Protein AF-A0A7S1VNZ9-F1 (afdb_monomer)

Secondary structure (DSSP, 8-state):
------B----S-----SSSSTT-------HHHHHHHHHHHHHHHHTTPPPEEEEEEE----S-TTSTT------TTHHHHHHTT--HHHHTT-EEEEBSSPPPTTT--EEEEEE-----SSSPPP---TTT---TTTTSSTTS-S-EEEEE-TTSHHHHHHHS-BTTB-GGGEEEEEEEE----TTS-HHHHHHHHHHHHHHHHTT--GGG--EEEEEEETHHHHHHHHHHHHHHHHTS-TT-EEEEEEES----GGGTTTTT--S----S--

Nearest PDB structures (foldseek):
  3wrx-assembly1_A  TM=4.830E-01  e=2.736E+00  Solanum lycopersicum

pLDDT: mean 73.46, std 22.49, range [25.52, 97.62]

Structure (mmCIF, N/CA/C/O backbone):
data_AF-A0A7S1VNZ9-F1
#
_entry.id   AF-A0A7S1VNZ9-F1
#
loop_
_atom_site.group_PDB
_atom_site.id
_atom_site.type_symbol
_atom_site.label_atom_id
_atom_site.label_alt_id
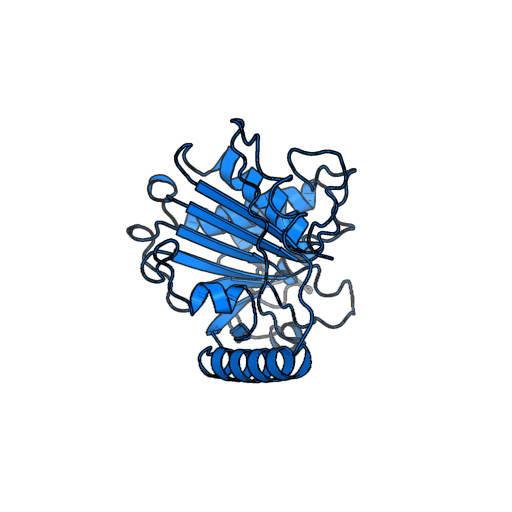_atom_site.label_comp_id
_atom_site.label_asym_id
_atom_site.label_entity_id
_atom_site.label_seq_id
_atom_site.pdbx_PDB_ins_code
_atom_site.Cartn_x
_atom_site.Cartn_y
_atom_site.Cartn_z
_atom_site.occupancy
_atom_site.B_iso_or_equiv
_atom_site.auth_seq_id
_atom_site.auth_comp_id
_atom_site.auth_asym_id
_atom_site.auth_atom_id
_atom_site.pdbx_PDB_model_num
ATOM 1 N N . PHE A 1 1 ? 2.137 -23.706 3.952 1.00 25.67 1 PHE A N 1
ATOM 2 C CA . PHE A 1 1 ? 2.825 -23.070 5.079 1.00 25.67 1 PHE A CA 1
ATOM 3 C C . PHE A 1 1 ? 3.680 -21.973 4.495 1.00 25.67 1 PHE A C 1
ATOM 5 O O . PHE A 1 1 ? 4.653 -22.282 3.826 1.00 25.67 1 PHE A O 1
ATOM 12 N N . LEU A 1 2 ? 3.219 -20.730 4.614 1.00 26.42 2 LEU A N 1
ATOM 13 C CA . LEU A 1 2 ? 4.016 -19.552 4.306 1.00 26.42 2 LEU A CA 1
ATOM 14 C C . LEU A 1 2 ? 4.544 -19.086 5.665 1.00 26.42 2 LEU A C 1
ATOM 16 O O . LEU A 1 2 ? 3.744 -18.714 6.522 1.00 26.42 2 LEU A O 1
ATOM 20 N N . LEU A 1 3 ? 5.844 -19.235 5.910 1.00 25.52 3 LEU A N 1
ATOM 21 C CA . LEU A 1 3 ? 6.464 -18.675 7.104 1.00 25.52 3 LEU A CA 1
ATOM 22 C C . LEU A 1 3 ? 6.644 -17.181 6.808 1.00 25.52 3 LEU A C 1
ATOM 24 O O . LEU A 1 3 ? 7.485 -16.798 6.003 1.00 25.52 3 LEU A O 1
ATOM 28 N N . LEU A 1 4 ? 5.765 -16.343 7.349 1.00 32.69 4 LEU A N 1
ATOM 29 C CA . LEU A 1 4 ? 5.878 -14.897 7.203 1.00 32.69 4 LEU A CA 1
ATOM 30 C C . LEU A 1 4 ? 7.028 -14.441 8.111 1.00 32.69 4 LEU A C 1
ATOM 32 O O . LEU A 1 4 ? 6.904 -14.525 9.332 1.00 32.69 4 LEU A O 1
ATOM 36 N N . LEU A 1 5 ? 8.146 -13.987 7.539 1.00 34.53 5 LEU A N 1
ATOM 37 C CA . LEU A 1 5 ? 9.137 -13.257 8.323 1.00 34.53 5 LEU A CA 1
ATOM 38 C C . LEU A 1 5 ? 8.546 -11.877 8.624 1.00 34.53 5 LEU A C 1
ATOM 40 O O . LEU A 1 5 ? 8.435 -11.034 7.735 1.00 34.53 5 LEU A O 1
ATOM 44 N N . VAL A 1 6 ? 8.131 -11.671 9.869 1.00 37.91 6 VAL A N 1
ATOM 45 C CA . VAL A 1 6 ? 7.811 -10.345 10.393 1.00 37.91 6 VAL A CA 1
ATOM 46 C C . VAL A 1 6 ? 9.128 -9.739 10.853 1.00 37.91 6 VAL A C 1
ATOM 48 O O . VAL A 1 6 ? 9.709 -10.197 11.836 1.00 37.91 6 VAL A O 1
ATOM 51 N N . VAL A 1 7 ? 9.626 -8.729 10.142 1.00 37.00 7 VAL A N 1
ATOM 52 C CA . VAL A 1 7 ? 10.706 -7.899 10.684 1.00 37.00 7 VAL A CA 1
ATOM 53 C C . VAL A 1 7 ? 10.073 -6.971 11.718 1.00 37.00 7 VAL A C 1
ATOM 55 O O . VAL A 1 7 ? 9.481 -5.954 11.361 1.00 37.00 7 VAL A O 1
ATOM 58 N N . CYS A 1 8 ? 10.157 -7.339 12.998 1.00 32.50 8 CYS A N 1
ATOM 59 C CA . CYS A 1 8 ? 9.859 -6.417 14.091 1.00 32.50 8 CYS A CA 1
ATOM 60 C C . CYS A 1 8 ? 10.997 -5.397 14.168 1.00 32.50 8 CYS A C 1
ATOM 62 O O . CYS A 1 8 ? 12.114 -5.729 14.563 1.00 32.50 8 CYS A O 1
ATOM 64 N N . LEU A 1 9 ? 10.723 -4.156 13.773 1.00 36.66 9 LEU A N 1
ATOM 65 C CA . LEU A 1 9 ? 11.640 -3.032 13.946 1.00 36.66 9 LEU A CA 1
ATOM 66 C C . LEU A 1 9 ? 11.544 -2.512 15.387 1.00 36.66 9 LEU A C 1
ATOM 68 O O . LEU A 1 9 ? 11.129 -1.379 15.606 1.00 36.66 9 LEU A O 1
ATOM 72 N N . ASP A 1 10 ? 11.906 -3.344 16.364 1.00 32.38 10 ASP A N 1
ATOM 73 C CA . ASP A 1 10 ? 12.074 -2.903 17.748 1.00 32.38 10 ASP A CA 1
ATOM 74 C C . ASP A 1 10 ? 13.455 -3.316 18.274 1.00 32.38 10 ASP A C 1
ATOM 76 O O . ASP A 1 10 ? 13.872 -4.473 18.198 1.00 32.38 10 ASP A O 1
ATOM 80 N N . GLY A 1 11 ? 14.211 -2.327 18.750 1.00 35.41 11 GLY A N 1
ATOM 81 C CA . GLY A 1 11 ? 15.642 -2.399 19.055 1.00 35.41 11 GLY A CA 1
ATOM 82 C C . GLY A 1 11 ? 15.980 -3.087 20.378 1.00 35.41 11 GLY A C 1
ATOM 83 O O . GLY A 1 11 ? 16.922 -2.669 21.048 1.00 35.41 11 GLY A O 1
ATOM 84 N N . SER A 1 12 ? 15.239 -4.124 20.775 1.00 33.56 12 SER A N 1
ATOM 85 C CA . SER A 1 12 ? 15.391 -4.752 22.092 1.00 33.56 12 SER A CA 1
ATOM 86 C C . SER A 1 12 ? 15.261 -6.279 22.049 1.00 33.56 12 SER A C 1
ATOM 88 O O . SER A 1 12 ? 14.167 -6.819 22.120 1.00 33.56 12 SER A O 1
ATOM 90 N N . ARG A 1 13 ? 16.421 -6.955 22.038 1.00 36.81 13 ARG A N 1
ATOM 91 C CA . ARG A 1 13 ? 16.684 -8.341 22.494 1.00 36.81 13 ARG A CA 1
ATOM 92 C C . ARG A 1 13 ? 15.791 -9.470 21.947 1.00 36.81 13 ARG A C 1
ATOM 94 O O . ARG A 1 13 ? 14.736 -9.758 22.498 1.00 36.81 13 ARG A O 1
ATOM 101 N N . VAL A 1 14 ? 16.369 -10.289 21.064 1.00 31.27 14 VAL A N 1
ATOM 102 C CA . VAL A 1 14 ? 16.084 -11.735 21.024 1.00 31.27 14 VAL A CA 1
ATOM 103 C C . VAL A 1 14 ? 17.416 -12.488 21.003 1.00 31.27 14 VAL A C 1
ATOM 105 O O . VAL A 1 14 ? 18.108 -12.542 19.991 1.00 31.27 14 VAL A O 1
ATOM 108 N N . HIS A 1 15 ? 17.798 -13.021 22.162 1.00 33.91 15 HIS A N 1
ATOM 109 C CA . HIS A 1 15 ? 18.795 -14.078 22.298 1.00 33.91 15 HIS A CA 1
ATOM 110 C C . HIS A 1 15 ? 18.052 -15.341 22.741 1.00 33.91 15 HIS A C 1
ATOM 112 O O . HIS A 1 15 ? 17.182 -15.243 23.603 1.00 33.91 15 HIS A O 1
ATOM 118 N N . ALA A 1 16 ? 18.499 -16.477 22.201 1.00 32.28 16 ALA A N 1
ATOM 119 C CA . ALA A 1 16 ? 18.103 -17.860 22.483 1.00 32.28 16 ALA A CA 1
ATOM 120 C C . ALA A 1 16 ? 16.855 -18.373 21.739 1.00 32.28 16 ALA A C 1
ATOM 122 O O . ALA A 1 16 ? 15.738 -17.978 22.043 1.00 32.28 16 ALA A O 1
ATOM 123 N N . ASP A 1 17 ? 17.098 -19.213 20.720 1.00 36.44 17 ASP A N 1
ATOM 124 C CA . ASP A 1 17 ? 16.474 -20.548 20.541 1.00 36.44 17 ASP A CA 1
ATOM 125 C C . ASP A 1 17 ? 16.836 -21.177 19.177 1.00 36.44 17 ASP A C 1
ATOM 127 O O . ASP A 1 17 ? 15.997 -21.699 18.447 1.00 36.44 17 ASP A O 1
ATOM 131 N N . HIS A 1 18 ? 18.120 -21.136 18.796 1.00 35.94 18 HIS A N 1
ATOM 132 C CA . HIS A 1 18 ? 18.594 -21.794 17.569 1.00 35.94 18 HIS A CA 1
ATOM 133 C C . HIS A 1 18 ? 19.039 -23.254 17.807 1.00 35.94 18 HIS A C 1
ATOM 135 O O . HIS A 1 18 ? 19.036 -24.063 16.880 1.00 35.94 18 HIS A O 1
ATOM 141 N N . ASP A 1 19 ? 19.361 -23.628 19.050 1.00 34.62 19 ASP A N 1
ATOM 142 C CA . ASP A 1 19 ? 20.031 -24.906 19.334 1.00 34.62 19 ASP A CA 1
ATOM 143 C C . ASP A 1 19 ? 19.078 -26.055 19.713 1.00 34.62 19 ASP A C 1
ATOM 145 O O . ASP A 1 19 ? 19.459 -27.222 19.624 1.00 34.62 19 ASP A O 1
ATOM 149 N N . GLU A 1 20 ? 17.815 -25.779 20.059 1.00 34.62 20 GLU A N 1
ATOM 150 C CA . GLU A 1 20 ? 16.863 -26.836 20.450 1.00 34.62 20 GLU A CA 1
ATOM 151 C C . GLU A 1 20 ? 16.201 -27.537 19.243 1.00 34.62 20 GLU A C 1
ATOM 153 O O . GLU A 1 20 ? 15.676 -28.647 19.360 1.00 34.62 20 GLU A O 1
ATOM 158 N N . TRP A 1 21 ? 16.270 -26.946 18.043 1.00 31.83 21 TRP A N 1
ATOM 159 C CA . TRP A 1 21 ? 15.604 -27.491 16.851 1.00 31.83 21 TRP A CA 1
ATOM 160 C C . TRP A 1 21 ? 16.413 -28.581 16.126 1.00 31.83 21 TRP A C 1
ATOM 162 O O . TRP A 1 21 ? 15.838 -29.448 15.466 1.00 31.83 21 TRP A O 1
ATOM 172 N N . LEU A 1 22 ? 17.743 -28.592 16.273 1.00 34.75 22 LEU A N 1
ATOM 173 C CA . LEU A 1 22 ? 18.618 -29.510 15.532 1.00 34.75 22 LEU A CA 1
ATOM 174 C C . LEU A 1 22 ? 18.619 -30.955 16.064 1.00 34.75 22 LEU A C 1
ATOM 176 O O . LEU A 1 22 ? 19.061 -31.852 15.351 1.00 34.75 22 LEU A O 1
ATOM 180 N N . ASN A 1 23 ? 18.060 -31.216 17.251 1.00 34.81 23 ASN A N 1
ATOM 181 C CA . ASN A 1 23 ? 18.134 -32.533 17.902 1.00 34.81 23 ASN A CA 1
ATOM 182 C C . ASN A 1 23 ? 16.878 -33.418 17.773 1.00 34.81 23 ASN A C 1
ATOM 184 O O . ASN A 1 23 ? 16.809 -34.467 18.408 1.00 34.81 23 ASN A O 1
ATOM 188 N N . LYS A 1 24 ? 15.883 -33.053 16.952 1.00 34.28 24 LYS A N 1
ATOM 189 C CA . LYS A 1 24 ? 14.660 -33.868 16.747 1.00 34.28 24 LYS A CA 1
ATOM 190 C C . LYS A 1 24 ? 14.488 -34.386 15.321 1.00 34.28 24 LYS A C 1
ATOM 192 O O . LYS A 1 24 ? 13.392 -34.349 14.764 1.00 34.28 24 LYS A O 1
ATOM 197 N N . LYS A 1 25 ? 15.564 -34.887 14.716 1.00 39.72 25 LYS A N 1
ATOM 198 C CA . LYS A 1 25 ? 15.502 -35.473 13.375 1.00 39.72 25 LYS A CA 1
ATOM 199 C C . LYS A 1 25 ? 16.074 -36.884 13.337 1.00 39.72 25 LYS A C 1
ATOM 201 O O . LYS A 1 25 ? 17.116 -37.102 12.746 1.00 39.72 25 LYS A O 1
ATOM 206 N N . GLU A 1 26 ? 15.341 -37.826 13.916 1.00 45.03 26 GLU A N 1
ATOM 207 C CA . GLU A 1 26 ? 15.454 -39.250 13.589 1.00 45.03 26 GLU A CA 1
ATOM 208 C C . GLU A 1 26 ? 14.150 -39.956 13.978 1.00 45.03 26 GLU A C 1
ATOM 210 O O . GLU A 1 26 ? 13.947 -40.333 15.121 1.00 45.03 26 GLU A O 1
ATOM 215 N N . GLU A 1 27 ? 13.223 -40.030 13.022 1.00 37.75 27 GLU A N 1
ATOM 216 C CA . GLU A 1 27 ? 12.373 -41.203 12.782 1.00 37.75 27 GLU A CA 1
ATOM 217 C C . GLU A 1 27 ? 11.632 -40.972 11.460 1.00 37.75 27 GLU A C 1
ATOM 219 O O . GLU A 1 27 ? 10.656 -40.224 11.351 1.00 37.75 27 GLU A O 1
ATOM 224 N N . SER A 1 28 ? 12.205 -41.549 10.405 1.00 47.81 28 SER A N 1
ATOM 225 C CA . SER A 1 28 ? 11.559 -41.718 9.118 1.00 47.81 28 SER A CA 1
ATOM 226 C C . SER A 1 28 ? 10.668 -42.945 9.198 1.00 47.81 28 SER A C 1
ATOM 228 O O . SER A 1 28 ? 11.188 -44.041 9.351 1.00 47.81 28 SER A O 1
ATOM 230 N N . ASP A 1 29 ? 9.366 -42.754 9.049 1.00 38.12 29 ASP A N 1
ATOM 231 C CA . ASP A 1 29 ? 8.519 -43.612 8.232 1.00 38.12 29 ASP A CA 1
ATOM 232 C C . ASP A 1 29 ? 7.210 -42.866 7.950 1.00 38.12 29 ASP A C 1
ATOM 234 O O . ASP A 1 29 ? 6.666 -42.165 8.798 1.00 38.12 29 ASP A O 1
ATOM 238 N N . ASP A 1 30 ? 6.736 -42.998 6.713 1.00 44.75 30 ASP A N 1
ATOM 239 C CA . ASP A 1 30 ? 5.477 -42.456 6.188 1.00 44.75 30 ASP A CA 1
ATOM 240 C C . ASP A 1 30 ? 5.484 -41.035 5.580 1.00 44.75 30 ASP A C 1
ATOM 242 O O . ASP A 1 30 ? 4.643 -40.167 5.826 1.00 44.75 30 ASP A O 1
ATOM 246 N N . VAL A 1 31 ? 6.425 -40.813 4.660 1.00 46.69 31 VAL A N 1
ATOM 247 C CA . VAL A 1 31 ? 6.432 -39.639 3.770 1.00 46.69 31 VAL A CA 1
ATOM 248 C C . VAL A 1 31 ? 5.209 -39.644 2.829 1.00 46.69 31 VAL A C 1
ATOM 250 O O . VAL A 1 31 ? 4.680 -38.588 2.488 1.00 46.69 31 VAL A O 1
ATOM 253 N N . SER A 1 32 ? 4.689 -40.813 2.443 1.00 38.69 32 SER A N 1
ATOM 254 C CA . SER A 1 32 ? 3.590 -40.938 1.472 1.00 38.69 32 SER A CA 1
ATOM 255 C C . SER A 1 32 ? 2.229 -40.513 2.041 1.00 38.69 32 SER A C 1
ATOM 257 O O . SER A 1 32 ? 1.505 -39.744 1.394 1.00 38.69 32 SER A O 1
ATOM 259 N N . SER A 1 33 ? 1.887 -40.918 3.272 1.00 40.22 33 SER A N 1
ATOM 260 C CA . SER A 1 33 ? 0.642 -40.469 3.905 1.00 40.22 33 SER A CA 1
ATOM 261 C C . SER A 1 33 ? 0.682 -38.982 4.244 1.00 40.22 33 SER A C 1
ATOM 263 O O . SER A 1 33 ? -0.324 -38.296 4.058 1.00 40.22 33 SER A O 1
ATOM 265 N N . GLN A 1 34 ? 1.846 -38.440 4.629 1.00 41.75 34 GLN A N 1
ATOM 266 C CA . GLN A 1 34 ? 2.002 -37.005 4.854 1.00 41.75 34 GLN A CA 1
ATOM 267 C C . GLN A 1 34 ? 1.779 -36.200 3.572 1.00 41.75 34 GLN A C 1
ATOM 269 O O . GLN A 1 34 ? 1.132 -35.156 3.625 1.00 41.75 34 GLN A O 1
ATOM 274 N N . PHE A 1 35 ? 2.245 -36.670 2.410 1.00 41.75 35 PHE A N 1
ATOM 275 C CA . PHE A 1 35 ? 1.973 -36.005 1.131 1.00 41.75 35 PHE A CA 1
ATOM 276 C C . PHE A 1 35 ? 0.488 -36.066 0.743 1.00 41.75 35 PHE A C 1
ATOM 278 O O . PHE A 1 35 ? -0.066 -35.055 0.303 1.00 41.75 35 PHE A O 1
ATOM 285 N N . GLN A 1 36 ? -0.190 -37.197 0.961 1.00 41.66 36 GLN A N 1
ATOM 286 C CA . GLN A 1 36 ? -1.628 -37.316 0.686 1.00 41.66 36 GLN A CA 1
ATOM 287 C C . GLN A 1 36 ? -2.493 -36.501 1.659 1.00 41.66 36 GLN A C 1
ATOM 289 O O . GLN A 1 36 ? -3.452 -35.854 1.233 1.00 41.66 36 GLN A O 1
ATOM 294 N N . LEU A 1 37 ? -2.142 -36.471 2.947 1.00 39.59 37 LEU A N 1
ATOM 295 C CA . LEU A 1 37 ? -2.787 -35.630 3.959 1.00 39.59 37 LEU A CA 1
ATOM 296 C C . LEU A 1 37 ? -2.551 -34.145 3.665 1.00 39.59 37 LEU A C 1
ATOM 298 O O . LEU A 1 37 ? -3.507 -33.374 3.651 1.00 39.59 37 LEU A O 1
ATOM 302 N N . ARG A 1 38 ? -1.321 -33.739 3.319 1.00 41.84 38 ARG A N 1
ATOM 303 C CA . ARG A 1 38 ? -1.010 -32.366 2.875 1.00 41.84 38 ARG A CA 1
ATOM 304 C C . ARG A 1 38 ? -1.779 -31.987 1.609 1.00 41.84 38 ARG A C 1
ATOM 306 O O . ARG A 1 38 ? -2.236 -30.851 1.507 1.00 41.84 38 ARG A O 1
ATOM 313 N N . GLY A 1 39 ? -1.956 -32.924 0.676 1.00 40.22 39 GLY A N 1
ATOM 314 C CA . GLY A 1 39 ? -2.758 -32.749 -0.535 1.00 40.22 39 GLY A CA 1
ATOM 315 C C . GLY A 1 39 ? -4.241 -32.521 -0.234 1.00 40.22 39 GLY A C 1
ATOM 316 O O . GLY A 1 39 ? -4.816 -31.547 -0.716 1.00 40.22 39 GLY A O 1
ATOM 317 N N . LYS A 1 40 ? -4.841 -33.354 0.626 1.00 39.09 40 LYS A N 1
ATOM 318 C CA . LYS A 1 40 ? -6.249 -33.231 1.046 1.00 39.09 40 LYS A CA 1
ATOM 319 C C . LYS A 1 40 ? -6.505 -31.976 1.885 1.00 39.09 40 LYS A C 1
ATOM 321 O O . LYS A 1 40 ? -7.481 -31.277 1.630 1.00 39.09 40 LYS A O 1
ATOM 326 N N . VAL A 1 41 ? -5.602 -31.631 2.807 1.00 45.41 41 VAL A N 1
ATOM 327 C CA . VAL A 1 41 ? -5.677 -30.391 3.600 1.00 45.41 41 VAL A CA 1
ATOM 328 C C . VAL A 1 41 ? -5.556 -29.162 2.695 1.00 45.41 41 VAL A C 1
ATOM 330 O O . VAL A 1 41 ? -6.379 -28.261 2.810 1.00 45.41 41 VAL A O 1
ATOM 333 N N . ARG A 1 42 ? -4.626 -29.135 1.724 1.00 42.62 42 ARG A N 1
ATOM 334 C CA . ARG A 1 42 ? -4.551 -28.053 0.716 1.00 42.62 42 ARG A CA 1
ATOM 335 C C . ARG A 1 42 ? -5.836 -27.924 -0.104 1.00 42.62 42 ARG A C 1
ATOM 337 O O . ARG A 1 42 ? -6.268 -26.807 -0.372 1.00 42.62 42 ARG A O 1
ATOM 344 N N . GLN A 1 43 ? -6.443 -29.039 -0.507 1.00 42.53 43 GLN A N 1
ATOM 345 C CA . GLN A 1 43 ? -7.672 -29.039 -1.307 1.00 42.53 43 GLN A CA 1
ATOM 346 C C . GLN A 1 43 ? -8.894 -28.576 -0.499 1.00 42.53 43 GLN A C 1
ATOM 348 O O . GLN A 1 43 ? -9.762 -27.889 -1.033 1.00 42.53 43 GLN A O 1
ATOM 353 N N . GLN A 1 44 ? -8.947 -28.916 0.790 1.00 39.41 44 GLN A N 1
ATOM 354 C CA . GLN A 1 44 ? -10.008 -28.496 1.703 1.00 39.41 44 GLN A CA 1
ATOM 355 C C . GLN A 1 44 ? -9.862 -27.023 2.121 1.00 39.41 44 GLN A C 1
ATOM 357 O O . GLN A 1 44 ? -10.867 -26.325 2.185 1.00 39.41 44 GLN A O 1
ATOM 362 N N . TYR A 1 45 ? -8.634 -26.521 2.300 1.00 44.34 45 TYR A N 1
ATOM 363 C CA . TYR A 1 45 ? -8.364 -25.104 2.590 1.00 44.34 45 TYR A CA 1
ATOM 364 C C . TYR A 1 45 ? -8.618 -24.194 1.375 1.00 44.34 45 TYR A C 1
ATOM 366 O O . TYR A 1 45 ? -9.154 -23.098 1.520 1.00 44.34 45 TYR A O 1
ATOM 374 N N . ARG A 1 46 ? -8.315 -24.668 0.154 1.00 44.47 46 ARG A N 1
ATOM 375 C CA . ARG A 1 46 ? -8.700 -23.979 -1.094 1.00 44.47 46 ARG A CA 1
ATOM 376 C C . ARG A 1 46 ? -10.217 -23.899 -1.288 1.00 44.47 46 ARG A C 1
ATOM 378 O O . ARG A 1 46 ? -10.688 -22.988 -1.950 1.00 44.47 46 ARG A O 1
ATOM 385 N N . ARG A 1 47 ? -10.991 -24.829 -0.715 1.00 43.38 47 ARG A N 1
ATOM 386 C CA . ARG A 1 47 ? -12.459 -24.868 -0.849 1.00 43.38 47 ARG A CA 1
ATOM 387 C C . ARG A 1 47 ? -13.204 -23.831 -0.001 1.00 43.38 47 ARG A C 1
ATOM 389 O O . ARG A 1 47 ? -14.407 -23.690 -0.187 1.00 43.38 47 ARG A O 1
ATOM 396 N N . THR A 1 48 ? -12.530 -23.115 0.899 1.00 54.22 48 THR A N 1
ATOM 397 C CA . THR A 1 48 ? -13.164 -22.119 1.785 1.00 54.22 48 THR A CA 1
ATOM 398 C C . THR A 1 48 ? -12.786 -20.673 1.483 1.00 54.22 48 THR A C 1
ATOM 400 O O . THR A 1 48 ? -13.285 -19.779 2.160 1.00 54.22 48 THR A O 1
ATOM 403 N N . GLN A 1 49 ? -11.913 -20.413 0.507 1.00 69.56 49 GLN A N 1
ATOM 404 C CA . GLN A 1 49 ? -11.525 -19.046 0.158 1.00 69.56 49 GLN A CA 1
ATOM 405 C C . GLN A 1 49 ? -12.247 -18.612 -1.110 1.00 69.56 49 GLN A C 1
ATOM 407 O O . GLN A 1 49 ? -12.141 -19.261 -2.146 1.00 69.56 49 GLN A O 1
ATOM 412 N N . SER A 1 50 ? -13.020 -17.538 -0.996 1.00 83.56 50 SER A N 1
ATOM 413 C CA . SER A 1 50 ? -13.650 -16.879 -2.130 1.00 83.56 50 SER A CA 1
ATOM 414 C C . SER A 1 50 ? -12.732 -15.795 -2.653 1.00 83.56 50 SER A C 1
ATOM 416 O O . SER A 1 50 ? -12.038 -15.129 -1.876 1.00 83.56 50 SER A O 1
ATOM 418 N N . ASP A 1 51 ? -12.786 -15.569 -3.955 1.00 89.19 51 ASP A N 1
ATOM 419 C CA . ASP A 1 51 ? -12.169 -14.378 -4.491 1.00 89.19 51 ASP A CA 1
ATOM 420 C C . ASP A 1 51 ? -12.841 -13.114 -3.934 1.00 89.19 51 ASP A C 1
ATOM 422 O O . ASP A 1 51 ? -13.995 -13.138 -3.488 1.00 89.19 51 ASP A O 1
ATOM 426 N N . ILE A 1 52 ? -12.120 -11.995 -3.960 1.00 90.75 52 ILE A N 1
ATOM 427 C CA . ILE A 1 52 ? -12.609 -10.733 -3.401 1.00 90.75 52 ILE A CA 1
ATOM 428 C C . ILE A 1 52 ? -12.814 -9.742 -4.531 1.00 90.75 52 ILE A C 1
ATOM 430 O O . ILE A 1 52 ? -11.866 -9.360 -5.217 1.00 90.75 52 ILE A O 1
ATOM 434 N N . SER A 1 53 ? -14.061 -9.313 -4.710 1.00 89.69 53 SER A N 1
ATOM 435 C CA . SER A 1 53 ? -14.390 -8.258 -5.663 1.00 89.69 53 SER A CA 1
ATOM 436 C C . SER A 1 53 ? -13.716 -6.959 -5.242 1.00 89.69 53 SER A C 1
ATOM 438 O O . SER A 1 53 ? -13.851 -6.512 -4.098 1.00 89.69 53 SER A O 1
ATOM 440 N N . ILE A 1 54 ? -13.025 -6.340 -6.189 1.00 88.00 54 ILE A N 1
ATOM 441 C CA . ILE A 1 54 ? -12.400 -5.041 -6.020 1.00 88.00 54 ILE A CA 1
ATOM 442 C C . ILE A 1 54 ? -12.835 -4.079 -7.108 1.00 88.00 54 ILE A C 1
ATOM 444 O O . ILE A 1 54 ? -13.084 -4.440 -8.258 1.00 88.00 54 ILE A O 1
ATOM 448 N N . ASP A 1 55 ? -12.908 -2.837 -6.663 1.00 84.12 55 ASP A N 1
ATOM 449 C CA . ASP A 1 55 ? -12.944 -1.631 -7.458 1.00 84.12 55 ASP A CA 1
ATOM 450 C C . ASP A 1 55 ? -11.597 -1.294 -8.132 1.00 84.12 55 ASP A C 1
ATOM 452 O O . ASP A 1 55 ? -10.944 -0.408 -7.575 1.00 84.12 55 ASP A O 1
ATOM 456 N N . LEU A 1 56 ? -11.088 -1.988 -9.168 1.00 79.12 56 LEU A N 1
ATOM 457 C CA . LEU A 1 56 ? -9.738 -1.672 -9.683 1.00 79.12 56 LEU A CA 1
ATOM 458 C C . LEU A 1 56 ? -9.756 -0.400 -10.531 1.00 79.12 56 LEU A C 1
ATOM 460 O O . LEU A 1 56 ? -10.519 -0.286 -11.492 1.00 79.12 56 LEU A O 1
ATOM 464 N N . LYS A 1 57 ? -8.888 0.557 -10.181 1.00 69.38 57 LYS A N 1
ATOM 465 C CA . LYS A 1 57 ? -8.904 1.896 -10.776 1.00 69.38 57 LYS A CA 1
ATOM 466 C C . LYS A 1 57 ? -7.503 2.351 -11.186 1.00 69.38 57 LYS A C 1
ATOM 468 O O . LYS A 1 57 ? -6.572 2.201 -10.390 1.00 69.38 57 LYS A O 1
ATOM 473 N N . PRO A 1 58 ? -7.340 2.928 -12.391 1.00 67.25 58 PRO A N 1
ATOM 474 C CA . PRO A 1 58 ? -6.110 3.617 -12.765 1.00 67.25 58 PRO A CA 1
ATOM 475 C C . PRO A 1 58 ? -5.973 4.927 -11.976 1.00 67.25 58 PRO A C 1
ATOM 477 O O . PRO A 1 58 ? -6.967 5.599 -11.692 1.00 67.25 58 PRO A O 1
ATOM 480 N N . ILE A 1 59 ? -4.741 5.318 -11.646 1.00 65.00 59 ILE A N 1
ATOM 481 C CA . ILE A 1 59 ? -4.489 6.466 -10.758 1.00 65.00 59 ILE A CA 1
ATOM 482 C C . ILE A 1 59 ? -4.516 7.818 -11.488 1.00 65.00 59 ILE A C 1
ATOM 484 O O . ILE A 1 59 ? -4.673 8.836 -10.828 1.00 65.00 59 ILE A O 1
ATOM 488 N N . ARG A 1 60 ? -4.435 7.876 -12.826 1.00 64.75 60 ARG A N 1
ATOM 489 C CA . ARG A 1 60 ? -4.336 9.146 -13.578 1.00 64.75 60 ARG A CA 1
ATOM 490 C C . ARG A 1 60 ? -5.381 10.199 -13.176 1.00 64.75 60 ARG A C 1
ATOM 492 O O . ARG A 1 60 ? -6.586 9.931 -13.115 1.00 64.75 60 ARG A O 1
ATOM 499 N N . TYR A 1 61 ? -4.910 11.437 -13.037 1.00 54.81 61 TYR A N 1
ATOM 500 C CA . TYR A 1 61 ? -5.730 12.645 -13.032 1.00 54.81 61 TYR A CA 1
ATOM 501 C C . TYR A 1 61 ? -5.237 13.622 -14.119 1.00 54.81 61 TYR A C 1
ATOM 503 O O . TYR A 1 61 ? -4.059 13.949 -14.181 1.00 54.81 61 TYR A O 1
ATOM 511 N N . CYS A 1 62 ? -6.124 14.074 -15.018 1.00 58.69 62 CYS A N 1
ATOM 512 C CA . CYS A 1 62 ? -5.831 15.137 -15.997 1.00 58.69 62 CYS A CA 1
ATOM 513 C C . CYS A 1 62 ? -6.763 16.332 -15.762 1.00 58.69 62 CYS A C 1
ATOM 515 O O . CYS A 1 62 ? -7.968 16.225 -15.998 1.00 58.69 62 CYS A O 1
ATOM 517 N N . GLN A 1 63 ? -6.206 17.497 -15.420 1.00 49.78 63 GLN A N 1
ATOM 518 C CA . GLN A 1 63 ? -6.976 18.746 -15.307 1.00 49.78 63 GLN A CA 1
ATOM 519 C C . GLN A 1 63 ? -7.399 19.316 -16.676 1.00 49.78 63 GLN A C 1
ATOM 521 O O . GLN A 1 63 ? -8.478 19.891 -16.809 1.00 49.78 63 GLN A O 1
ATOM 526 N N . ASN A 1 64 ? -6.592 19.117 -17.728 1.00 48.91 64 ASN A N 1
ATOM 527 C CA . ASN A 1 64 ? -6.812 19.715 -19.051 1.00 48.91 64 ASN A CA 1
ATOM 528 C C . ASN A 1 64 ? -7.206 18.681 -20.120 1.00 48.91 64 ASN A C 1
ATOM 530 O O . ASN A 1 64 ? -6.365 17.998 -20.697 1.00 48.91 64 ASN A O 1
ATOM 534 N N . LYS A 1 65 ? -8.503 18.629 -20.461 1.00 51.09 65 LYS A N 1
ATOM 535 C CA . LYS A 1 65 ? -9.085 17.727 -21.482 1.00 51.09 65 LYS A CA 1
ATOM 536 C C . LYS A 1 65 ? -8.732 18.062 -22.946 1.00 51.09 65 LYS A C 1
ATOM 538 O O . LYS A 1 65 ? -9.202 17.374 -23.844 1.00 51.09 65 LYS A O 1
ATOM 543 N N . LYS A 1 66 ? -8.000 19.149 -23.221 1.00 43.72 66 LYS A N 1
ATOM 544 C CA . LYS A 1 66 ? -7.987 19.794 -24.554 1.00 43.72 66 LYS A CA 1
ATOM 545 C C . LYS A 1 66 ? -6.767 19.534 -25.442 1.00 43.72 66 LYS A C 1
ATOM 547 O O . LYS A 1 66 ? -6.751 20.043 -26.559 1.00 43.72 66 LYS A O 1
ATOM 552 N N . TRP A 1 67 ? -5.765 18.770 -25.012 1.00 40.59 67 TRP A N 1
ATOM 553 C CA . TRP A 1 67 ? -4.574 18.539 -25.841 1.00 40.59 67 TRP A CA 1
ATOM 554 C C . TRP A 1 67 ? -4.310 17.052 -26.065 1.00 40.59 67 TRP A C 1
ATOM 556 O O . TRP A 1 67 ? -4.601 16.236 -25.192 1.00 40.59 67 TRP A O 1
ATOM 566 N N . TRP A 1 68 ? -3.807 16.735 -27.263 1.00 44.09 68 TRP A N 1
ATOM 567 C CA . TRP A 1 68 ? -3.777 15.453 -27.991 1.00 44.09 68 TRP A CA 1
ATOM 568 C C . TRP A 1 68 ? -3.067 14.253 -27.305 1.00 44.09 68 TRP A C 1
ATOM 570 O O . TRP A 1 68 ? -2.582 13.356 -27.986 1.00 44.09 68 TRP A O 1
ATOM 580 N N . GLY A 1 69 ? -3.021 14.194 -25.970 1.00 51.41 69 GLY A N 1
ATOM 581 C CA . GLY A 1 69 ? -2.404 13.114 -25.186 1.00 51.41 69 GLY A CA 1
ATOM 582 C C . GLY A 1 69 ? -3.086 12.766 -23.849 1.00 51.41 69 GLY A C 1
ATOM 583 O O . GLY A 1 69 ? -2.653 11.834 -23.173 1.00 51.41 69 GLY A O 1
ATOM 584 N N . CYS A 1 70 ? -4.157 13.460 -23.444 1.00 52.00 70 CYS A N 1
ATOM 585 C CA . CYS A 1 70 ? -4.994 13.047 -22.304 1.00 52.00 70 CYS A CA 1
ATOM 586 C C . CYS A 1 70 ? -6.292 12.426 -22.839 1.00 52.00 70 CYS A C 1
ATOM 588 O O . CYS A 1 70 ? -7.280 13.132 -23.048 1.00 52.00 70 CYS A O 1
ATOM 590 N N . LYS A 1 71 ? -6.324 11.100 -23.028 1.00 50.75 71 LYS A N 1
ATOM 591 C CA . LYS A 1 71 ? -7.610 10.389 -23.018 1.00 50.75 71 LYS A CA 1
ATOM 592 C C . LYS A 1 71 ? -8.093 10.394 -21.567 1.00 50.75 71 LYS A C 1
ATOM 594 O O . LYS A 1 71 ? -7.368 10.003 -20.661 1.00 50.75 71 LYS A O 1
ATOM 599 N N . THR A 1 72 ? -9.270 10.960 -21.353 1.00 46.06 72 THR A N 1
ATOM 600 C CA . THR A 1 72 ? -9.903 11.247 -20.063 1.00 46.06 72 THR A CA 1
ATOM 601 C C . THR A 1 72 ? -9.851 10.074 -19.084 1.00 46.06 72 THR A C 1
ATOM 603 O O . THR A 1 72 ? -10.676 9.171 -19.162 1.00 46.06 72 THR A O 1
ATOM 606 N N . ARG A 1 73 ? -8.936 10.123 -18.116 1.00 54.19 73 ARG A N 1
ATOM 607 C CA . ARG A 1 73 ? -8.980 9.297 -16.905 1.00 54.19 73 ARG A CA 1
ATOM 608 C C . ARG A 1 73 ? -8.779 10.251 -15.745 1.00 54.19 73 ARG A C 1
ATOM 610 O O . ARG A 1 73 ? -7.717 10.846 -15.606 1.00 54.19 73 ARG A O 1
ATOM 617 N N . GLY A 1 74 ? -9.868 10.553 -15.053 1.00 51.44 74 GLY A N 1
ATOM 618 C CA . GLY A 1 74 ? -9.858 11.412 -13.883 1.00 51.44 74 GLY A CA 1
ATOM 619 C C . GLY A 1 74 ? -10.278 10.567 -12.705 1.00 51.44 74 GLY A C 1
ATOM 620 O O . GLY A 1 74 ? -11.471 10.332 -12.533 1.00 51.44 74 GLY A O 1
ATOM 621 N N . TYR A 1 75 ? -9.311 10.096 -11.927 1.00 57.03 75 TYR A N 1
ATOM 622 C CA . TYR A 1 75 ? -9.588 9.487 -10.638 1.00 57.03 75 TYR A CA 1
ATOM 623 C C . TYR A 1 75 ? -9.302 10.512 -9.527 1.00 57.03 75 TYR A C 1
ATOM 625 O O . TYR A 1 75 ? -8.252 11.156 -9.572 1.00 57.03 75 TYR A O 1
ATOM 633 N N . PRO A 1 76 ? -10.184 10.693 -8.519 1.00 57.31 76 PRO A N 1
ATOM 634 C CA . PRO A 1 76 ? -9.988 11.653 -7.423 1.00 57.31 76 PRO A CA 1
ATOM 635 C C . PRO A 1 76 ? -8.738 11.413 -6.562 1.00 57.31 76 PRO A C 1
ATOM 637 O O . PRO A 1 76 ? -8.518 12.153 -5.611 1.00 57.31 76 PRO A O 1
ATOM 640 N N . HIS A 1 77 ? -7.949 10.370 -6.831 1.00 58.97 77 HIS A N 1
ATOM 641 C CA . HIS A 1 77 ? -6.705 10.084 -6.114 1.00 58.97 77 HIS A CA 1
ATOM 642 C C . HIS A 1 77 ? -5.449 10.367 -6.942 1.00 58.97 77 HIS A C 1
ATOM 644 O O . HIS A 1 77 ? -4.367 10.436 -6.369 1.00 58.97 77 HIS A O 1
ATOM 650 N N . GLY A 1 78 ? -5.572 10.624 -8.249 1.00 61.09 78 GLY A N 1
ATOM 651 C CA . GLY A 1 78 ? -4.427 11.057 -9.052 1.00 61.09 78 GLY A CA 1
ATOM 652 C C . GLY A 1 78 ? -3.892 12.419 -8.641 1.00 61.09 78 GLY A C 1
ATOM 653 O O . GLY A 1 78 ? -2.701 12.664 -8.769 1.00 61.09 78 GLY A O 1
ATOM 654 N N . THR A 1 79 ? -4.729 13.265 -8.035 1.00 72.25 79 THR A N 1
ATOM 655 C CA . THR A 1 79 ? -4.278 14.522 -7.425 1.00 72.25 79 THR A CA 1
ATOM 656 C C . THR A 1 79 ? -3.242 14.296 -6.329 1.00 72.25 79 THR A C 1
ATOM 658 O O . THR A 1 79 ? -2.348 15.115 -6.193 1.00 72.25 79 THR A O 1
ATOM 661 N N . PHE A 1 80 ? -3.315 13.201 -5.562 1.00 78.62 80 PHE A N 1
ATOM 662 C CA . PHE A 1 80 ? -2.305 12.910 -4.536 1.00 78.62 80 PHE A CA 1
ATOM 663 C C . PHE A 1 80 ? -0.930 12.680 -5.170 1.00 78.62 80 PHE A C 1
ATOM 665 O O . PHE A 1 80 ? 0.080 13.179 -4.693 1.00 78.62 80 PHE A O 1
ATOM 672 N N . TRP A 1 81 ? -0.899 11.971 -6.295 1.00 75.00 81 TRP A N 1
ATOM 673 C CA . TRP A 1 81 ? 0.341 11.621 -6.981 1.00 75.00 81 TRP A CA 1
ATOM 674 C C . TRP A 1 81 ? 0.862 12.784 -7.832 1.00 75.00 81 TRP A C 1
ATOM 676 O O . TRP A 1 81 ? 2.068 13.016 -7.883 1.00 75.00 81 TRP A O 1
ATOM 686 N N . GLU A 1 82 ? -0.036 13.558 -8.446 1.00 78.38 82 GLU A N 1
ATOM 687 C CA . GLU A 1 82 ? 0.290 14.831 -9.096 1.00 78.38 82 GLU A CA 1
ATOM 688 C C . GLU A 1 82 ? 0.923 15.804 -8.090 1.00 78.38 82 GLU A C 1
ATOM 690 O O . GLU A 1 82 ? 1.993 16.347 -8.361 1.00 78.38 82 GLU A O 1
ATOM 695 N N . ASN A 1 83 ? 0.321 15.963 -6.906 1.00 80.81 83 ASN A N 1
ATOM 696 C CA . ASN A 1 83 ? 0.834 16.838 -5.849 1.00 80.81 83 ASN A CA 1
ATOM 697 C C . ASN A 1 83 ? 2.196 16.381 -5.314 1.00 80.81 83 ASN A C 1
ATOM 699 O O . ASN A 1 83 ? 3.039 17.222 -5.012 1.00 80.81 83 ASN A O 1
ATOM 703 N N . ALA A 1 84 ? 2.436 15.069 -5.257 1.00 83.00 84 ALA A N 1
ATOM 704 C CA . ALA A 1 84 ? 3.731 14.498 -4.896 1.00 83.00 84 ALA A CA 1
ATOM 705 C C . ALA A 1 84 ? 4.796 14.625 -6.012 1.00 83.00 84 ALA A C 1
ATOM 707 O O . ALA A 1 84 ? 5.941 14.205 -5.844 1.00 83.00 84 ALA A O 1
ATOM 708 N N . GLY A 1 85 ? 4.452 15.190 -7.178 1.00 82.50 85 GLY A N 1
ATOM 709 C CA . GLY A 1 85 ? 5.380 15.419 -8.291 1.00 82.50 85 GLY A CA 1
ATOM 710 C C . GLY A 1 85 ? 5.599 14.208 -9.203 1.00 82.50 85 GLY A C 1
ATOM 711 O O . GLY A 1 85 ? 6.577 14.159 -9.953 1.00 82.50 85 GLY A O 1
ATOM 712 N N . MET A 1 86 ? 4.711 13.214 -9.160 1.00 80.81 86 MET A N 1
ATOM 713 C CA . MET A 1 86 ? 4.824 12.019 -9.987 1.00 80.81 86 MET A CA 1
ATOM 714 C C . MET A 1 86 ? 4.457 12.297 -11.453 1.00 80.81 86 MET A C 1
ATOM 716 O O . MET A 1 86 ? 3.463 12.960 -11.742 1.00 80.81 86 MET A O 1
ATOM 720 N N . SER A 1 87 ? 5.226 11.754 -12.404 1.00 76.75 87 SER A N 1
ATOM 721 C CA . SER A 1 87 ? 4.957 11.950 -13.835 1.00 76.75 87 SER A CA 1
ATOM 722 C C . SER A 1 87 ? 3.636 11.310 -14.271 1.00 76.75 87 SER A C 1
ATOM 724 O O . SER A 1 87 ? 3.277 10.224 -13.815 1.00 76.75 87 SER A O 1
ATOM 726 N N . ASN A 1 88 ? 2.953 11.948 -15.225 1.00 73.31 88 ASN A N 1
ATOM 727 C CA . ASN A 1 88 ? 1.703 11.437 -15.797 1.00 73.31 88 ASN A CA 1
ATOM 728 C C . ASN A 1 88 ? 1.854 10.001 -16.326 1.00 73.31 88 ASN A C 1
ATOM 730 O O . ASN A 1 88 ? 1.018 9.153 -16.045 1.00 73.31 88 ASN A O 1
ATOM 734 N N . ASP A 1 89 ? 2.956 9.699 -17.017 1.00 72.12 89 ASP A N 1
ATOM 735 C CA . ASP A 1 89 ? 3.206 8.365 -17.580 1.00 72.12 89 ASP A CA 1
ATOM 736 C C . ASP A 1 89 ? 3.270 7.259 -16.525 1.00 72.12 89 ASP A C 1
ATOM 738 O O . ASP A 1 89 ? 2.874 6.125 -16.803 1.00 72.12 89 ASP A O 1
ATOM 742 N N . ASN A 1 90 ? 3.784 7.570 -15.333 1.00 73.62 90 ASN A N 1
ATOM 743 C CA . ASN A 1 90 ? 3.822 6.612 -14.239 1.00 73.62 90 ASN A CA 1
ATOM 744 C C . ASN A 1 90 ? 2.454 6.576 -13.524 1.00 73.62 90 ASN A C 1
ATOM 746 O O . ASN A 1 90 ? 1.993 5.501 -13.159 1.00 73.62 90 ASN A O 1
ATOM 750 N N . GLN A 1 91 ? 1.744 7.702 -13.373 1.00 74.62 91 GLN A N 1
ATOM 751 C CA . GLN A 1 91 ? 0.379 7.698 -12.811 1.00 74.62 91 GLN A CA 1
ATOM 752 C C . GLN A 1 91 ? -0.592 6.830 -13.635 1.00 74.62 91 GLN A C 1
ATOM 754 O O . GLN A 1 91 ? -1.425 6.122 -13.073 1.00 74.62 91 GLN A O 1
ATOM 759 N N . ASP A 1 92 ? -0.458 6.838 -14.962 1.00 70.19 92 ASP A N 1
ATOM 760 C CA . ASP A 1 92 ? -1.296 6.075 -15.898 1.00 70.19 92 ASP A CA 1
ATOM 761 C C . ASP A 1 92 ? -1.170 4.559 -15.774 1.00 70.19 92 ASP A C 1
ATOM 763 O O . ASP A 1 92 ? -2.050 3.823 -16.226 1.00 70.19 92 ASP A O 1
ATOM 767 N N . LYS A 1 93 ? -0.057 4.094 -15.213 1.00 76.00 93 LYS A N 1
ATOM 768 C CA . LYS A 1 93 ? 0.315 2.679 -15.176 1.00 76.00 93 LYS A CA 1
ATOM 769 C C . LYS A 1 93 ? 0.211 2.080 -13.787 1.00 76.00 93 LYS A C 1
ATOM 771 O O . LYS A 1 93 ? 0.448 0.888 -13.642 1.00 76.00 93 LYS A O 1
ATOM 776 N N . ALA A 1 94 ? -0.113 2.889 -12.787 1.00 81.00 94 ALA A N 1
ATOM 777 C CA . ALA A 1 94 ? -0.250 2.426 -11.428 1.00 81.00 94 ALA A CA 1
ATOM 778 C C . ALA A 1 94 ? -1.705 2.058 -11.112 1.00 81.00 94 ALA A C 1
ATOM 780 O O . ALA A 1 94 ? -2.646 2.759 -11.494 1.00 81.00 94 ALA A O 1
ATOM 781 N N . PHE A 1 95 ? -1.869 0.933 -10.418 1.00 84.81 95 PHE A N 1
ATOM 782 C CA . PHE A 1 95 ? -3.156 0.303 -10.143 1.00 84.81 95 PHE A CA 1
ATOM 783 C C . PHE A 1 95 ? -3.193 -0.201 -8.707 1.00 84.81 95 PHE A C 1
ATOM 785 O O . PHE A 1 95 ? -2.339 -0.982 -8.282 1.00 84.81 95 PHE A O 1
ATOM 792 N N . PHE A 1 96 ? -4.214 0.210 -7.964 1.00 88.12 96 PHE A N 1
ATOM 793 C CA . PHE A 1 96 ? -4.507 -0.324 -6.642 1.00 88.12 96 PHE A CA 1
ATOM 794 C C . PHE A 1 96 ? -6.003 -0.221 -6.348 1.00 88.12 96 PHE A C 1
ATOM 796 O O . PHE A 1 96 ? -6.725 0.556 -6.975 1.00 88.12 96 PHE A O 1
ATOM 803 N N . ALA A 1 97 ? -6.468 -0.988 -5.369 1.00 88.38 97 ALA A N 1
ATOM 804 C CA . ALA A 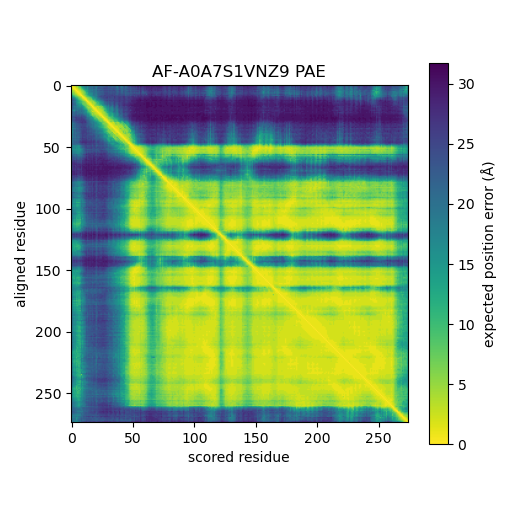1 97 ? -7.842 -0.928 -4.904 1.00 88.38 97 ALA A CA 1
ATOM 805 C C . ALA A 1 97 ? -7.938 -1.237 -3.414 1.00 88.38 97 ALA A C 1
ATOM 807 O O . ALA A 1 97 ? -7.197 -2.069 -2.884 1.00 88.38 97 ALA A O 1
ATOM 808 N N . ALA A 1 98 ? -8.907 -0.609 -2.753 1.00 91.94 98 ALA A N 1
ATOM 809 C CA . ALA A 1 98 ? -9.372 -1.111 -1.471 1.00 91.94 98 ALA A CA 1
ATOM 810 C C . ALA A 1 98 ? -10.165 -2.412 -1.684 1.00 91.94 98 ALA A C 1
ATOM 812 O O . ALA A 1 98 ? -10.874 -2.559 -2.684 1.00 91.94 98 ALA A O 1
ATOM 813 N N . MET A 1 99 ? -10.034 -3.357 -0.756 1.00 92.38 99 MET A N 1
ATOM 814 C CA . MET A 1 99 ? -10.640 -4.681 -0.864 1.00 92.38 99 MET A CA 1
ATOM 815 C C . MET A 1 99 ? -11.961 -4.765 -0.101 1.00 92.38 99 MET A C 1
ATOM 817 O O . MET A 1 99 ? -12.018 -4.472 1.094 1.00 92.38 99 MET A O 1
ATOM 821 N N . GLY A 1 100 ? -13.014 -5.220 -0.788 1.00 88.50 100 GLY A N 1
ATOM 822 C CA . GLY A 1 100 ? -14.352 -5.380 -0.220 1.00 88.50 100 GLY A CA 1
ATOM 823 C C . GLY A 1 100 ? -14.912 -4.096 0.406 1.00 88.50 100 GLY A C 1
ATOM 824 O O . GLY A 1 100 ? -14.686 -2.992 -0.089 1.00 88.50 100 GLY A O 1
ATOM 825 N N . SER A 1 101 ? -15.690 -4.232 1.483 1.00 87.88 101 SER A N 1
ATOM 826 C CA . SER A 1 101 ? -16.261 -3.080 2.189 1.00 87.88 101 SER A CA 1
ATOM 827 C C . SER A 1 101 ? -15.203 -2.338 3.008 1.00 87.88 101 SER A C 1
ATOM 829 O O . SER A 1 101 ? -14.568 -2.924 3.881 1.00 87.88 101 SER A O 1
ATOM 831 N N . VAL A 1 102 ? -15.065 -1.034 2.763 1.00 91.19 102 VAL A N 1
ATOM 832 C CA . VAL A 1 102 ? -14.153 -0.150 3.502 1.00 91.19 102 VAL A CA 1
ATOM 833 C C . VAL A 1 102 ? -14.856 0.390 4.753 1.00 91.19 102 VAL A C 1
ATOM 835 O O . VAL A 1 102 ? -15.918 1.005 4.611 1.00 91.19 102 VAL A O 1
ATOM 838 N N . PRO A 1 103 ? -14.307 0.196 5.969 1.00 93.94 103 PRO A N 1
ATOM 839 C CA . PRO A 1 103 ? -14.861 0.804 7.177 1.00 93.94 103 PRO A CA 1
ATOM 840 C C . PRO A 1 103 ? -14.837 2.336 7.110 1.00 93.94 103 PRO A C 1
ATOM 842 O O . PRO A 1 103 ? -14.038 2.927 6.384 1.00 93.94 103 PRO A O 1
ATOM 845 N N . SER A 1 104 ? -15.682 3.004 7.897 1.00 94.81 104 SER A N 1
ATOM 846 C CA . SER A 1 104 ? -15.600 4.463 8.017 1.00 94.81 104 SER A CA 1
ATOM 847 C C . SER A 1 104 ? -14.253 4.882 8.610 1.00 94.81 104 SER A C 1
ATOM 849 O O . SER A 1 104 ? -13.710 4.193 9.473 1.00 94.81 104 SER A O 1
ATOM 851 N N . SER A 1 105 ? -13.739 6.046 8.209 1.00 94.12 105 SER A N 1
ATOM 852 C CA . SER A 1 105 ? -12.425 6.547 8.638 1.00 94.12 105 SER A CA 1
ATOM 853 C C . SER A 1 105 ? -12.227 6.582 10.156 1.00 94.12 105 SER A C 1
ATOM 855 O O . SER A 1 105 ? -11.119 6.371 10.636 1.00 94.12 105 SER A O 1
ATOM 857 N N . SER A 1 106 ? -13.299 6.806 10.924 1.00 93.88 106 SER A N 1
ATOM 858 C CA . SER A 1 106 ? -13.269 6.815 12.390 1.00 93.88 106 SER A CA 1
ATOM 859 C C . SER A 1 106 ? -13.167 5.423 13.027 1.00 93.88 106 SER A C 1
ATOM 861 O O . SER A 1 106 ? -12.810 5.334 14.196 1.00 93.88 106 SER A O 1
ATOM 863 N N . ASN A 1 107 ? -13.511 4.360 12.294 1.00 96.06 107 ASN A N 1
ATOM 864 C CA . ASN A 1 107 ? -13.534 2.974 12.771 1.00 96.06 107 ASN A CA 1
ATOM 865 C C . ASN A 1 107 ? -12.337 2.144 12.278 1.00 96.06 107 ASN A C 1
ATOM 867 O O . ASN A 1 107 ? -12.186 0.985 12.663 1.00 96.06 107 ASN A O 1
ATOM 871 N N . ILE A 1 108 ? -11.507 2.707 11.397 1.00 97.50 108 ILE A N 1
ATOM 872 C CA . ILE A 1 108 ? -10.285 2.046 10.945 1.00 97.50 108 ILE A CA 1
ATOM 873 C C . ILE A 1 108 ? -9.256 2.116 12.078 1.00 97.50 108 ILE A C 1
ATOM 875 O O . ILE A 1 108 ? -8.863 3.199 12.503 1.00 97.50 108 ILE A O 1
ATOM 879 N N . GLU A 1 109 ? -8.833 0.946 12.549 1.00 96.88 109 GLU A N 1
ATOM 880 C CA . GLU A 1 109 ? -7.761 0.763 13.537 1.00 96.88 109 GLU A CA 1
ATOM 881 C C . GLU A 1 109 ? -6.541 0.063 12.919 1.00 96.88 109 GLU A C 1
ATOM 883 O O . GLU A 1 109 ? -5.454 0.101 13.490 1.00 96.88 109 GLU A O 1
ATOM 888 N N . TYR A 1 110 ? -6.703 -0.567 11.751 1.00 96.44 110 TYR A N 1
ATOM 889 C CA . TYR A 1 110 ? -5.643 -1.321 11.090 1.00 96.44 110 TYR A CA 1
ATOM 890 C C . TYR A 1 110 ? -5.583 -1.028 9.595 1.00 96.44 110 TYR A C 1
ATOM 892 O O . TYR A 1 110 ? -6.603 -0.776 8.950 1.00 96.44 110 TYR A O 1
ATOM 900 N N . ILE A 1 111 ? -4.386 -1.120 9.027 1.00 97.31 111 ILE A N 1
ATOM 901 C CA . ILE A 1 111 ? -4.159 -1.017 7.584 1.00 97.31 111 ILE A CA 1
ATOM 902 C C . ILE A 1 111 ? -3.398 -2.264 7.138 1.00 97.31 111 ILE A C 1
ATOM 904 O O . ILE A 1 111 ? -2.420 -2.647 7.772 1.00 97.31 111 ILE A O 1
ATOM 908 N N . ALA A 1 112 ? -3.833 -2.897 6.051 1.00 96.75 112 ALA A N 1
ATOM 909 C CA . ALA A 1 112 ? -3.163 -4.053 5.468 1.00 96.75 112 ALA A CA 1
ATOM 910 C C . ALA A 1 112 ? -2.951 -3.830 3.967 1.00 96.75 112 ALA A C 1
ATOM 912 O O . ALA A 1 112 ? -3.914 -3.651 3.224 1.00 96.75 112 ALA A O 1
ATOM 913 N N . ILE A 1 113 ? -1.694 -3.825 3.528 1.00 97.62 113 ILE A N 1
ATOM 914 C CA . ILE A 1 113 ? -1.289 -3.471 2.165 1.00 97.62 113 ILE A CA 1
ATOM 915 C C . ILE A 1 113 ? -0.521 -4.633 1.552 1.00 97.62 113 ILE A C 1
ATOM 917 O O . ILE A 1 113 ? 0.479 -5.086 2.109 1.00 97.62 113 ILE A O 1
ATOM 921 N N . PHE A 1 114 ? -0.966 -5.083 0.382 1.00 97.19 114 PHE A N 1
ATOM 922 C CA . PHE A 1 114 ? -0.370 -6.207 -0.333 1.00 97.19 114 PHE A CA 1
ATOM 923 C C . PHE A 1 114 ? 0.020 -5.779 -1.739 1.00 97.19 114 PHE A C 1
ATOM 925 O O . PHE A 1 114 ? -0.845 -5.467 -2.558 1.00 97.19 114 PHE A O 1
ATOM 932 N N . SER A 1 115 ? 1.320 -5.752 -2.020 1.00 96.19 115 SER A N 1
ATOM 933 C CA . SER A 1 115 ? 1.859 -5.212 -3.262 1.00 96.19 115 SER A CA 1
ATOM 934 C C . SER A 1 115 ? 2.499 -6.271 -4.149 1.00 96.19 115 SER A C 1
ATOM 936 O O . SER A 1 115 ? 3.316 -7.090 -3.720 1.00 96.19 115 SER A O 1
ATOM 938 N N . SER A 1 116 ? 2.145 -6.217 -5.426 1.00 93.50 116 SER A N 1
ATOM 939 C CA . SER A 1 116 ? 2.834 -6.942 -6.480 1.00 93.50 116 SER A CA 1
ATOM 940 C C . SER A 1 116 ? 4.237 -6.387 -6.731 1.00 93.50 116 SER A C 1
ATOM 942 O O . SER A 1 116 ? 4.587 -5.262 -6.372 1.00 93.50 116 SER A O 1
ATOM 944 N N . GLY A 1 117 ? 5.053 -7.190 -7.414 1.00 87.06 117 GLY A N 1
ATOM 945 C CA . GLY A 1 117 ? 6.251 -6.682 -8.076 1.00 87.06 117 GLY A CA 1
ATOM 946 C C . GLY A 1 117 ? 5.917 -5.814 -9.290 1.00 87.06 117 GLY A C 1
ATOM 947 O O . GLY A 1 117 ? 4.759 -5.661 -9.667 1.00 87.06 117 GLY A O 1
ATOM 948 N N . GLN A 1 118 ? 6.957 -5.301 -9.942 1.00 84.25 118 GLN A N 1
ATOM 949 C CA . GLN A 1 118 ? 6.859 -4.605 -11.225 1.00 84.25 118 GLN A CA 1
ATOM 950 C C . GLN A 1 118 ? 6.016 -5.423 -12.221 1.00 84.25 118 GLN A C 1
ATOM 952 O O . GLN A 1 118 ? 6.365 -6.564 -12.518 1.00 84.25 118 GLN A O 1
ATOM 957 N N . GLN A 1 119 ? 4.925 -4.844 -12.729 1.00 80.94 119 GLN A N 1
ATOM 958 C CA . GLN A 1 119 ? 4.008 -5.502 -13.664 1.00 80.94 119 GLN A CA 1
ATOM 959 C C . GLN A 1 119 ? 4.209 -4.955 -15.075 1.00 80.94 119 GLN A C 1
ATOM 961 O O . GLN A 1 119 ? 3.560 -3.992 -15.461 1.00 80.94 119 GLN A O 1
ATOM 966 N N . GLY A 1 120 ? 5.117 -5.557 -15.844 1.00 63.50 120 GLY A N 1
ATOM 967 C CA . GLY A 1 120 ? 5.392 -5.160 -17.228 1.00 63.50 120 GLY A CA 1
ATOM 968 C C . GLY A 1 120 ? 6.013 -3.759 -17.364 1.00 63.50 120 GLY A C 1
ATOM 969 O O . GLY A 1 120 ? 5.413 -2.735 -17.046 1.00 63.50 120 GLY A O 1
ATOM 970 N N . VAL A 1 121 ? 7.229 -3.685 -17.906 1.00 53.97 121 VAL A N 1
ATOM 971 C CA . VAL A 1 121 ? 7.778 -2.425 -18.434 1.00 53.97 121 VAL A CA 1
ATOM 972 C C . VAL A 1 121 ? 7.523 -2.400 -19.932 1.00 53.97 121 VAL A C 1
ATOM 974 O O . VAL A 1 121 ? 7.844 -3.368 -20.609 1.00 53.97 121 VAL A O 1
ATOM 977 N N . SER A 1 122 ? 6.918 -1.322 -20.432 1.00 38.91 122 SER A N 1
ATOM 978 C CA . SER A 1 122 ? 6.825 -0.993 -21.863 1.00 38.91 122 SER A CA 1
ATOM 979 C C . SER A 1 122 ? 6.608 -2.202 -22.796 1.00 38.91 122 SER A C 1
ATOM 981 O O . SER A 1 122 ? 7.517 -2.590 -23.522 1.00 38.91 122 SER A O 1
ATOM 983 N N . GLY A 1 123 ? 5.402 -2.784 -22.786 1.00 38.94 123 GLY A N 1
ATOM 984 C CA . GLY A 1 123 ? 4.993 -3.828 -23.741 1.00 38.94 123 GLY A CA 1
ATOM 985 C C . GLY A 1 123 ? 5.099 -5.279 -23.258 1.00 38.94 123 GLY A C 1
ATOM 986 O O . GLY A 1 123 ? 4.863 -6.177 -24.056 1.00 38.94 123 GLY A O 1
ATOM 987 N N . GLY A 1 124 ? 5.443 -5.520 -21.989 1.00 45.84 124 GLY A N 1
ATOM 988 C CA . GLY A 1 124 ? 5.285 -6.837 -21.361 1.00 45.84 124 GLY A CA 1
ATOM 989 C C . GLY A 1 124 ? 3.879 -7.044 -20.791 1.00 45.84 124 GLY A C 1
ATOM 990 O O . GLY A 1 124 ? 3.283 -6.087 -20.290 1.00 45.84 124 GLY A O 1
ATOM 991 N N . ASP A 1 125 ? 3.396 -8.286 -20.843 1.00 61.03 125 ASP A N 1
ATOM 992 C CA . ASP A 1 125 ? 2.111 -8.682 -20.265 1.00 61.03 125 ASP A CA 1
ATOM 993 C C . ASP A 1 125 ? 2.145 -8.533 -18.739 1.00 61.03 125 ASP A C 1
ATOM 995 O O . ASP A 1 125 ? 3.124 -8.871 -18.067 1.00 61.03 125 ASP A O 1
ATOM 999 N N . ASP A 1 126 ? 1.073 -7.987 -18.184 1.00 77.75 126 ASP A N 1
ATOM 1000 C CA . ASP A 1 126 ? 0.806 -8.013 -16.759 1.00 77.75 126 ASP A CA 1
ATOM 1001 C C . ASP A 1 126 ? 0.467 -9.437 -16.307 1.00 77.75 126 ASP A C 1
ATOM 1003 O O . ASP A 1 126 ? -0.203 -10.190 -17.013 1.00 77.75 126 ASP A O 1
ATOM 1007 N N . THR A 1 127 ? 0.963 -9.824 -15.132 1.00 82.56 127 THR A N 1
ATOM 1008 C CA . THR A 1 127 ? 0.982 -11.224 -14.689 1.00 82.56 127 THR A CA 1
ATOM 1009 C C . THR A 1 127 ? 0.230 -11.419 -13.385 1.00 82.56 127 THR A C 1
ATOM 1011 O O . THR A 1 127 ? 0.102 -10.493 -12.582 1.00 82.56 127 THR A O 1
ATOM 1014 N N . ASP A 1 128 ? -0.188 -12.658 -13.134 1.00 89.19 128 ASP A N 1
ATOM 1015 C CA . ASP A 1 128 ? -0.698 -13.047 -11.826 1.00 89.19 128 ASP A CA 1
ATOM 1016 C C . ASP A 1 128 ? 0.324 -12.738 -10.720 1.00 89.19 128 ASP A C 1
ATOM 1018 O O . ASP A 1 128 ? 1.537 -12.907 -10.895 1.00 89.19 128 ASP A O 1
ATOM 1022 N N . ASN A 1 129 ? -0.149 -12.310 -9.549 1.00 92.12 129 ASN A N 1
ATOM 1023 C CA . ASN A 1 129 ? 0.718 -12.092 -8.397 1.00 92.12 129 ASN A CA 1
ATOM 1024 C C . ASN A 1 129 ? 0.138 -12.703 -7.123 1.00 92.12 129 ASN A C 1
ATOM 1026 O O . ASN A 1 129 ? -0.896 -12.274 -6.622 1.00 92.12 129 ASN A O 1
ATOM 1030 N N . VAL A 1 130 ? 0.877 -13.641 -6.530 1.00 91.44 130 VAL A N 1
ATOM 1031 C CA . VAL A 1 130 ? 0.449 -14.369 -5.327 1.00 91.44 130 VAL A CA 1
ATOM 1032 C C . VAL A 1 130 ? 0.350 -13.492 -4.072 1.00 91.44 130 VAL A C 1
ATOM 1034 O O . VAL A 1 130 ? -0.306 -13.885 -3.115 1.00 91.44 130 VAL A O 1
ATOM 1037 N N . VAL A 1 131 ? 0.983 -12.313 -4.026 1.00 94.62 131 VAL A N 1
ATOM 1038 C CA . VAL A 1 131 ? 0.929 -11.444 -2.840 1.00 94.62 131 VAL A CA 1
ATOM 1039 C C . VAL A 1 131 ? -0.263 -10.504 -2.907 1.00 94.62 131 VAL A C 1
ATOM 1041 O O . VAL A 1 131 ? -1.115 -10.559 -2.023 1.00 94.62 131 VAL A O 1
ATOM 1044 N N . SER A 1 132 ? -0.354 -9.678 -3.950 1.00 94.88 132 SER A N 1
ATOM 1045 C CA . SER A 1 132 ? -1.473 -8.743 -4.120 1.00 94.88 132 SER A CA 1
ATOM 1046 C C . SER A 1 132 ? -2.762 -9.427 -4.581 1.00 94.88 132 SER A C 1
ATOM 1048 O O . SER A 1 132 ? -3.846 -8.888 -4.365 1.00 94.88 132 SER A O 1
ATOM 1050 N N . GLY A 1 133 ? -2.657 -10.599 -5.210 1.00 94.50 133 GLY A N 1
ATOM 1051 C CA . GLY A 1 133 ? -3.753 -11.293 -5.885 1.00 94.50 133 GLY A CA 1
ATOM 1052 C C . GLY A 1 133 ? -4.157 -10.659 -7.211 1.00 94.50 133 GLY A C 1
ATOM 1053 O O . GLY A 1 133 ? -5.293 -10.852 -7.637 1.00 94.50 133 GLY A O 1
ATOM 1054 N N . ALA A 1 134 ? -3.253 -9.894 -7.835 1.00 92.06 134 ALA A N 1
ATOM 1055 C CA . ALA A 1 134 ? -3.429 -9.420 -9.204 1.00 92.06 134 ALA A CA 1
ATOM 1056 C C . ALA A 1 134 ? -3.596 -10.593 -10.175 1.00 92.06 134 ALA A C 1
ATOM 1058 O O . ALA A 1 134 ? -2.948 -11.623 -9.999 1.00 92.06 134 ALA A O 1
ATOM 1059 N N . THR A 1 135 ? -4.449 -10.415 -11.184 1.00 89.00 135 THR A N 1
ATOM 1060 C CA . THR A 1 135 ? -4.702 -11.378 -12.267 1.00 89.00 135 THR A CA 1
ATOM 1061 C C . THR A 1 135 ? -4.103 -10.871 -13.571 1.00 89.00 135 THR A C 1
ATOM 1063 O O . THR A 1 135 ? -4.299 -9.700 -13.870 1.00 89.00 135 THR A O 1
ATOM 1066 N N . ALA A 1 136 ? -3.482 -11.709 -14.392 1.00 85.69 136 ALA A N 1
ATOM 1067 C CA . ALA A 1 136 ? -2.970 -11.311 -15.705 1.00 85.69 136 ALA A CA 1
ATOM 1068 C C . ALA A 1 136 ? -4.035 -10.631 -16.598 1.00 85.69 136 ALA A C 1
ATOM 1070 O O . ALA A 1 136 ? -5.224 -10.952 -16.524 1.00 85.69 136 ALA A O 1
ATOM 1071 N N . GLY A 1 137 ? -3.611 -9.702 -17.460 1.00 79.50 137 GLY A N 1
ATOM 1072 C CA . GLY A 1 137 ? -4.481 -8.981 -18.401 1.00 79.50 137 GLY A CA 1
ATOM 1073 C C . GLY A 1 137 ? -5.396 -7.907 -17.789 1.00 79.50 137 GLY A C 1
ATOM 1074 O O . GLY A 1 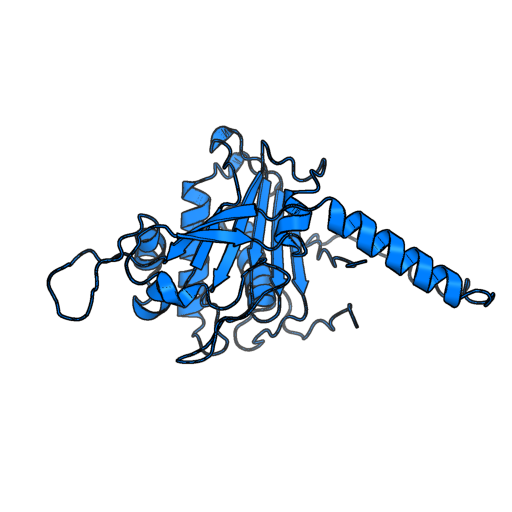137 ? -6.258 -7.367 -18.483 1.00 79.50 137 GLY A O 1
ATOM 1075 N N . TYR A 1 138 ? -5.221 -7.549 -16.515 1.00 80.62 138 TYR A N 1
ATOM 1076 C CA . TYR A 1 138 ? -5.963 -6.484 -15.845 1.00 80.62 138 TYR A CA 1
ATOM 1077 C C . TYR A 1 138 ? -5.795 -5.100 -16.477 1.00 80.62 138 TYR A C 1
ATOM 1079 O O . TYR A 1 138 ? -6.654 -4.246 -16.262 1.00 80.62 138 TYR A O 1
ATOM 1087 N N . LYS A 1 139 ? -4.717 -4.852 -17.233 1.00 77.06 139 LYS A N 1
ATOM 1088 C CA . LYS A 1 139 ? -4.475 -3.553 -17.887 1.00 77.06 139 LYS A CA 1
ATOM 1089 C C . LYS A 1 139 ? -5.305 -3.338 -19.157 1.00 77.06 139 LYS A C 1
ATOM 1091 O O . LYS A 1 139 ? -5.565 -2.184 -19.504 1.00 77.06 139 LYS A O 1
ATOM 1096 N N . TRP A 1 140 ? -5.710 -4.411 -19.844 1.00 57.84 140 TRP A N 1
ATOM 1097 C CA . TRP A 1 140 ? -6.201 -4.375 -21.232 1.00 57.84 140 TRP A CA 1
ATOM 1098 C C . TRP A 1 140 ? -7.509 -3.581 -21.414 1.00 57.84 140 TRP A C 1
ATOM 1100 O O . TRP A 1 140 ? -7.619 -2.800 -22.363 1.00 57.84 140 TRP A O 1
ATOM 1110 N N . ASP A 1 141 ? -8.446 -3.679 -20.467 1.00 57.34 141 ASP A N 1
ATOM 1111 C CA . ASP A 1 141 ? -9.774 -3.047 -20.595 1.00 57.34 141 ASP A CA 1
ATOM 1112 C C . ASP A 1 141 ? -9.900 -1.695 -19.877 1.00 57.34 141 ASP A C 1
ATOM 1114 O O . ASP A 1 141 ? -10.801 -0.914 -20.174 1.00 57.34 141 ASP A O 1
ATOM 1118 N N . THR A 1 142 ? -8.926 -1.324 -19.036 1.00 56.62 142 THR A N 1
ATOM 1119 C CA . THR A 1 142 ? -8.964 -0.099 -18.200 1.00 56.62 142 THR A CA 1
ATOM 1120 C C . THR A 1 142 ? -8.894 1.212 -18.993 1.00 56.62 142 THR A C 1
ATOM 1122 O O . THR A 1 142 ? -8.763 2.306 -18.434 1.00 56.62 142 THR A O 1
ATOM 1125 N N . ASN A 1 143 ? -8.950 1.127 -20.323 1.00 53.22 143 ASN A N 1
ATOM 1126 C CA . ASN A 1 143 ? -8.722 2.245 -21.210 1.00 53.22 143 ASN A CA 1
ATOM 1127 C C . ASN A 1 143 ? -9.904 3.218 -21.317 1.00 53.22 143 ASN A C 1
ATOM 1129 O O . ASN A 1 143 ? -9.672 4.366 -21.713 1.00 53.22 143 ASN A O 1
ATOM 1133 N N . GLU A 1 144 ? -11.113 2.802 -20.918 1.00 48.75 144 GLU A N 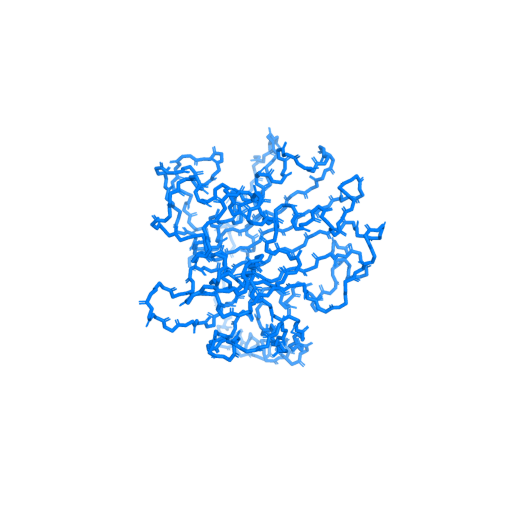1
ATOM 1134 C CA . GLU A 1 144 ? -12.351 3.571 -21.126 1.00 48.75 144 GLU A CA 1
ATOM 1135 C C . GLU A 1 144 ? -13.252 3.707 -19.884 1.00 48.75 144 GLU A C 1
ATOM 1137 O O . GLU A 1 144 ? -14.095 4.605 -19.855 1.00 48.75 144 GLU A O 1
ATOM 1142 N N . ASN A 1 145 ? -13.042 2.910 -18.827 1.00 51.75 145 ASN A N 1
ATOM 1143 C CA . ASN A 1 145 ? -13.867 2.949 -17.616 1.00 51.75 145 ASN A CA 1
ATOM 1144 C C . ASN A 1 145 ? -13.112 3.523 -16.400 1.00 51.75 145 ASN A C 1
ATOM 1146 O O . ASN A 1 145 ? -11.976 3.132 -16.136 1.00 51.75 145 ASN A O 1
ATOM 1150 N N . PRO A 1 146 ? -13.737 4.411 -15.600 1.00 53.88 146 PRO A N 1
ATOM 1151 C CA . PRO A 1 146 ? -13.138 4.968 -14.378 1.00 53.88 146 PRO A CA 1
ATOM 1152 C C . PRO A 1 146 ? -13.024 3.951 -13.226 1.00 53.88 146 PRO A C 1
ATOM 1154 O O . PRO A 1 146 ? -12.475 4.276 -12.174 1.00 53.88 146 PRO A O 1
ATOM 1157 N N . SER A 1 147 ? -13.600 2.764 -13.414 1.00 61.53 147 SER A N 1
ATOM 1158 C CA . SER A 1 147 ? -13.799 1.718 -12.423 1.00 61.53 147 SER A CA 1
ATOM 1159 C C . SER A 1 147 ? -14.054 0.403 -13.136 1.00 61.53 147 SER A C 1
ATOM 1161 O O . SER A 1 147 ? -15.051 0.301 -13.854 1.00 61.53 147 SER A O 1
ATOM 1163 N N . GLU A 1 148 ? -13.190 -0.588 -12.943 1.00 73.75 148 GLU A N 1
ATOM 1164 C CA . GLU A 1 148 ? -13.401 -1.916 -13.508 1.00 73.75 148 GLU A CA 1
ATOM 1165 C C . GLU A 1 148 ? -13.493 -2.956 -12.399 1.00 73.75 148 GLU A C 1
ATOM 1167 O O . GLU A 1 148 ? -12.536 -3.130 -11.636 1.00 73.75 148 GLU A O 1
ATOM 1172 N N . PRO A 1 149 ? -14.624 -3.681 -12.304 1.00 82.88 149 PRO A N 1
ATOM 1173 C CA . PRO A 1 149 ? -14.715 -4.836 -11.436 1.00 82.88 149 PRO A CA 1
ATOM 1174 C C . PRO A 1 149 ? -13.595 -5.811 -11.782 1.00 82.88 149 PRO A C 1
ATOM 1176 O O . PRO A 1 149 ? -13.465 -6.296 -12.913 1.00 82.88 149 PRO A O 1
ATOM 1179 N N . ARG A 1 150 ? -12.763 -6.065 -10.784 1.00 87.44 150 ARG A N 1
ATOM 1180 C CA . ARG A 1 150 ? -11.707 -7.065 -10.816 1.00 87.44 150 ARG A CA 1
ATOM 1181 C C . ARG A 1 150 ? -11.794 -7.884 -9.549 1.00 87.44 150 ARG A C 1
ATOM 1183 O O . ARG A 1 150 ? -12.613 -7.639 -8.659 1.00 87.44 150 ARG A O 1
ATOM 1190 N N . THR A 1 151 ? -10.936 -8.879 -9.481 1.00 91.25 151 THR A N 1
ATOM 1191 C CA . THR A 1 151 ? -11.043 -9.911 -8.479 1.00 91.25 151 THR A CA 1
ATOM 1192 C C . THR A 1 151 ? -9.656 -10.212 -7.947 1.00 91.25 151 THR A C 1
ATOM 1194 O O . THR A 1 151 ? -8.758 -10.548 -8.710 1.00 91.25 151 THR A O 1
ATOM 1197 N N . VAL A 1 152 ? -9.476 -10.062 -6.636 1.00 93.56 152 VAL A N 1
ATOM 1198 C CA . VAL A 1 152 ? -8.270 -10.522 -5.947 1.00 93.56 152 VAL A CA 1
ATOM 1199 C C . VAL A 1 152 ? -8.379 -12.034 -5.784 1.00 93.56 152 VAL A C 1
ATOM 1201 O O . VAL A 1 152 ? -9.324 -12.507 -5.146 1.00 93.56 152 VAL A O 1
ATOM 1204 N N . GLN A 1 153 ? -7.421 -12.764 -6.360 1.00 93.81 153 GLN A N 1
ATOM 1205 C CA . GLN A 1 153 ? -7.406 -14.232 -6.386 1.00 93.81 153 GLN A CA 1
ATOM 1206 C C . GLN A 1 153 ? -7.447 -14.826 -4.972 1.00 93.81 153 GLN A C 1
ATOM 1208 O O . GLN A 1 153 ? -6.667 -14.426 -4.103 1.00 93.81 153 GLN A O 1
ATOM 1213 N N . ALA A 1 154 ? -8.333 -15.797 -4.745 1.00 91.38 154 ALA A N 1
ATOM 1214 C CA . ALA A 1 154 ? -8.594 -16.402 -3.440 1.00 91.38 154 ALA A CA 1
ATOM 1215 C C . ALA A 1 154 ? -7.362 -17.017 -2.762 1.00 91.38 154 ALA A C 1
ATOM 1217 O O . ALA A 1 154 ? -7.289 -17.034 -1.535 1.00 91.38 154 ALA A O 1
ATOM 1218 N N . ASP A 1 155 ? -6.405 -17.532 -3.537 1.00 88.94 155 ASP A N 1
ATOM 1219 C CA . ASP A 1 155 ? -5.191 -18.170 -3.027 1.00 88.94 155 ASP A CA 1
ATOM 1220 C C . ASP A 1 155 ? -4.036 -17.191 -2.764 1.00 88.94 155 ASP A C 1
ATOM 1222 O O . ASP A 1 155 ? -2.994 -17.598 -2.238 1.00 88.94 155 ASP A O 1
ATOM 1226 N N . SER A 1 156 ? -4.235 -15.900 -3.039 1.00 93.56 156 SER A N 1
ATOM 1227 C CA . SER A 1 156 ? -3.259 -14.854 -2.741 1.00 93.56 156 SER A CA 1
ATOM 1228 C C . SER A 1 156 ? -3.093 -14.593 -1.242 1.00 93.56 156 SER A C 1
ATOM 1230 O O . SER A 1 156 ? -3.979 -14.865 -0.429 1.00 93.56 156 SER A O 1
ATOM 1232 N N . VAL A 1 157 ? -1.957 -14.010 -0.854 1.00 92.62 157 VAL A N 1
ATOM 1233 C CA . VAL A 1 157 ? -1.711 -13.549 0.521 1.00 92.62 157 VAL A CA 1
ATOM 1234 C C . VAL A 1 157 ? -2.748 -12.497 0.919 1.00 92.62 157 VAL A C 1
ATOM 1236 O O . VAL A 1 157 ? -3.331 -12.607 1.996 1.00 92.62 157 VAL A O 1
ATOM 1239 N N . ALA A 1 158 ? -3.042 -11.536 0.038 1.00 94.81 158 ALA A N 1
ATOM 1240 C CA . ALA A 1 158 ? -4.075 -10.527 0.263 1.00 94.81 158 ALA A CA 1
ATOM 1241 C C . ALA A 1 158 ? -5.438 -11.156 0.590 1.00 94.81 158 ALA A C 1
ATOM 1243 O O . ALA A 1 158 ? -6.070 -10.799 1.588 1.00 94.81 158 ALA A O 1
ATOM 1244 N N . ALA A 1 159 ? -5.882 -12.130 -0.214 1.00 93.00 159 ALA A N 1
ATOM 1245 C CA . ALA A 1 159 ? -7.154 -12.803 0.020 1.00 93.00 159 ALA A CA 1
ATOM 1246 C C . ALA A 1 159 ? -7.140 -13.685 1.266 1.00 93.00 159 ALA A C 1
ATOM 1248 O O . ALA A 1 159 ? -8.146 -13.762 1.971 1.00 93.00 159 ALA A O 1
ATOM 1249 N N . GLN A 1 160 ? -6.008 -14.315 1.583 1.00 90.94 160 GLN A N 1
ATOM 1250 C CA . GLN A 1 160 ? -5.866 -15.078 2.817 1.00 90.94 160 GLN A CA 1
ATOM 1251 C C . GLN A 1 160 ? -6.040 -14.194 4.048 1.00 90.94 160 GLN A C 1
ATOM 1253 O O . GLN A 1 160 ? -6.826 -14.552 4.921 1.00 90.94 160 GLN A O 1
ATOM 1258 N N . PHE A 1 161 ? -5.387 -13.034 4.082 1.00 91.19 161 PHE A N 1
ATOM 1259 C CA . PHE A 1 161 ? -5.528 -12.068 5.169 1.00 91.19 161 PHE A CA 1
ATOM 1260 C C . PHE A 1 161 ? -6.949 -11.505 5.274 1.00 91.19 161 PHE A C 1
ATOM 1262 O O . PHE A 1 161 ? -7.481 -11.386 6.372 1.00 91.19 161 PHE A O 1
ATOM 1269 N N . TYR A 1 162 ? -7.586 -11.200 4.144 1.00 92.38 162 TYR A N 1
ATOM 1270 C CA . TYR A 1 162 ? -8.946 -10.667 4.140 1.00 92.38 162 TYR A CA 1
ATOM 1271 C C . TYR A 1 162 ? -9.996 -11.710 4.559 1.00 92.38 162 TYR A C 1
ATOM 1273 O O . TYR A 1 162 ? -10.876 -11.417 5.366 1.00 92.38 162 TYR A O 1
ATOM 1281 N N . ASN A 1 163 ? -9.930 -12.929 4.014 1.00 89.31 163 ASN A N 1
ATOM 1282 C CA . ASN A 1 163 ? -10.930 -13.975 4.252 1.00 89.31 163 ASN A CA 1
ATOM 1283 C C . ASN A 1 163 ? -10.766 -14.654 5.617 1.00 89.31 163 ASN A C 1
ATOM 1285 O O . ASN A 1 163 ? -11.756 -15.082 6.210 1.00 89.31 163 ASN A O 1
ATOM 1289 N N . GLN A 1 164 ? -9.532 -14.781 6.112 1.00 81.94 164 GLN A N 1
ATOM 1290 C CA . GLN A 1 164 ? -9.257 -15.355 7.427 1.00 81.94 164 GLN A CA 1
ATOM 1291 C C . GLN A 1 164 ? -9.253 -14.232 8.452 1.00 81.94 164 GLN A C 1
ATOM 1293 O O . GLN A 1 164 ? -8.205 -13.703 8.815 1.00 81.94 164 GLN A O 1
ATOM 1298 N N . GLU A 1 165 ? -10.453 -13.859 8.894 1.00 69.31 165 GLU A N 1
ATOM 1299 C CA . GLU A 1 165 ? -10.640 -12.837 9.915 1.00 69.31 165 GLU A CA 1
ATOM 1300 C C . GLU A 1 165 ? -9.803 -13.177 11.155 1.00 69.31 165 GLU A C 1
ATOM 1302 O O . GLU A 1 165 ? -10.085 -14.106 11.912 1.00 69.31 165 GLU A O 1
ATOM 1307 N N . SER A 1 166 ? -8.713 -12.435 11.320 1.00 71.88 166 SER A N 1
ATOM 1308 C CA . SER A 1 166 ? -7.806 -12.573 12.445 1.00 71.88 166 SER A CA 1
ATOM 1309 C C . SER A 1 166 ? -8.236 -11.613 13.539 1.00 71.88 166 SER A C 1
ATOM 1311 O O . SER A 1 166 ? -8.616 -10.475 13.260 1.00 71.88 166 SER A O 1
ATOM 1313 N N . ARG A 1 167 ? -8.076 -12.018 14.804 1.00 71.12 167 ARG A N 1
ATOM 1314 C CA . ARG A 1 167 ? -8.237 -11.101 15.946 1.00 71.12 167 ARG A CA 1
ATOM 1315 C C . ARG A 1 167 ? -7.347 -9.856 15.840 1.00 71.12 167 ARG A C 1
ATOM 1317 O O . ARG A 1 167 ? -7.636 -8.855 16.481 1.00 71.12 167 ARG A O 1
ATOM 1324 N N . TYR A 1 168 ? -6.272 -9.944 15.057 1.00 76.12 168 TYR A N 1
ATOM 1325 C CA . TYR A 1 168 ? -5.311 -8.869 14.842 1.00 76.12 168 TYR A CA 1
ATOM 1326 C C . TYR A 1 168 ? -5.675 -7.942 13.673 1.00 76.12 168 TYR A C 1
ATOM 1328 O O . TYR A 1 168 ? -5.196 -6.819 13.645 1.00 76.12 168 TYR A O 1
ATOM 1336 N N . LEU A 1 169 ? -6.508 -8.391 12.724 1.00 88.81 169 LEU A N 1
ATOM 1337 C CA . LEU A 1 169 ? -6.935 -7.612 11.552 1.00 88.81 169 LEU A CA 1
ATOM 1338 C C . LEU A 1 169 ? -8.426 -7.855 11.244 1.00 88.81 169 LEU A C 1
ATOM 1340 O O . LEU A 1 169 ? -8.778 -8.396 10.188 1.00 88.81 169 LEU A O 1
ATOM 1344 N N . PRO A 1 170 ? -9.342 -7.499 12.162 1.00 91.50 170 PRO A N 1
ATOM 1345 C CA . PRO A 1 170 ? -10.769 -7.694 11.938 1.00 91.50 170 PRO A CA 1
ATOM 1346 C C . PRO A 1 170 ? -11.236 -6.851 10.746 1.00 91.50 170 PRO A C 1
ATOM 1348 O O . PRO A 1 170 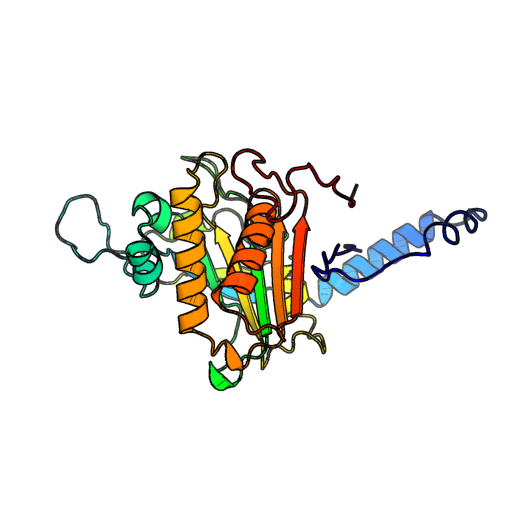? -10.929 -5.657 10.659 1.00 91.50 170 PRO A O 1
ATOM 1351 N N . ARG A 1 171 ? -12.013 -7.441 9.829 1.00 91.81 171 ARG A N 1
ATOM 1352 C CA . ARG A 1 171 ? -12.453 -6.756 8.595 1.00 91.81 171 ARG A CA 1
ATOM 1353 C C . ARG A 1 171 ? -13.230 -5.478 8.870 1.00 91.81 171 ARG A C 1
ATOM 1355 O O . ARG A 1 171 ? -13.059 -4.490 8.170 1.00 91.81 171 ARG A O 1
ATO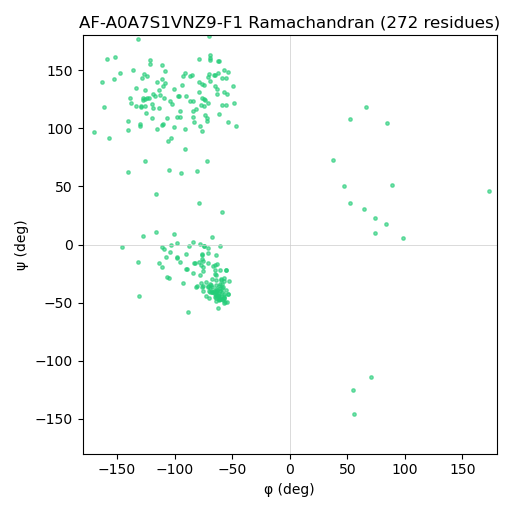M 1362 N N . SER A 1 172 ? -14.034 -5.478 9.928 1.00 93.62 172 SER A N 1
ATOM 1363 C CA . SER A 1 172 ? -14.826 -4.318 10.337 1.00 93.62 172 SER A CA 1
ATOM 1364 C C . SER A 1 172 ? -13.986 -3.102 10.739 1.00 93.62 172 SER A C 1
ATOM 1366 O O . SER A 1 172 ? -14.533 -2.004 10.777 1.00 93.62 172 SER A O 1
ATOM 1368 N N . LYS A 1 173 ? -12.684 -3.270 11.011 1.00 96.06 173 LYS A N 1
ATOM 1369 C CA . LYS A 1 173 ? -11.774 -2.200 11.453 1.00 96.06 173 LYS A CA 1
ATOM 1370 C C . LYS A 1 173 ? -10.500 -2.075 10.618 1.00 96.06 173 LYS A C 1
ATOM 1372 O O . LYS A 1 173 ? -9.600 -1.330 10.999 1.00 96.06 173 LYS A O 1
ATOM 1377 N N . THR A 1 174 ? -10.393 -2.812 9.515 1.00 95.94 174 THR A N 1
ATOM 1378 C CA . THR A 1 174 ? -9.160 -2.867 8.724 1.00 95.94 174 THR A CA 1
ATOM 1379 C C . THR A 1 174 ? -9.395 -2.315 7.327 1.00 95.94 174 THR A C 1
ATOM 1381 O O . THR A 1 174 ? -10.291 -2.768 6.615 1.00 95.94 174 THR A O 1
ATOM 1384 N N . LEU A 1 175 ? -8.561 -1.362 6.914 1.00 96.62 175 LEU A N 1
ATOM 1385 C CA . LEU A 1 175 ? -8.449 -0.960 5.518 1.00 96.62 175 LEU A CA 1
ATOM 1386 C C . LEU A 1 175 ? -7.508 -1.928 4.798 1.00 96.62 175 LEU A C 1
ATOM 1388 O O . LEU A 1 175 ? -6.292 -1.862 4.966 1.00 96.62 175 LEU A O 1
ATOM 1392 N N . TYR A 1 176 ? -8.078 -2.814 3.989 1.00 96.12 176 TYR A N 1
ATOM 1393 C CA . TYR A 1 176 ? -7.324 -3.709 3.118 1.00 96.12 176 TYR A CA 1
ATOM 1394 C C . TYR A 1 176 ? -7.092 -3.051 1.759 1.00 96.12 176 TYR A C 1
ATOM 1396 O O . TYR A 1 176 ? -8.049 -2.614 1.120 1.00 96.12 176 TYR A O 1
ATOM 1404 N N . VAL A 1 177 ? -5.842 -3.001 1.305 1.00 95.75 177 VAL A N 1
ATOM 1405 C CA . VAL A 1 177 ? -5.442 -2.429 0.016 1.00 95.75 177 VAL A CA 1
ATOM 1406 C C . VAL A 1 177 ? -4.611 -3.447 -0.755 1.00 95.75 177 VAL A C 1
ATOM 1408 O O . VAL A 1 177 ? -3.591 -3.935 -0.270 1.00 95.75 177 VAL A O 1
ATOM 1411 N N . SER A 1 178 ? -5.029 -3.735 -1.982 1.00 95.00 178 SER A N 1
ATOM 1412 C CA . SER A 1 178 ? -4.250 -4.521 -2.932 1.00 95.00 178 SER A CA 1
ATOM 1413 C C . SER A 1 178 ? -3.640 -3.589 -3.977 1.00 95.00 178 SER A C 1
ATOM 1415 O O . SER A 1 178 ? -4.352 -2.826 -4.630 1.00 95.00 178 SER A O 1
ATOM 1417 N N . VAL A 1 179 ? -2.315 -3.626 -4.115 1.00 93.38 179 VAL A N 1
ATOM 1418 C CA . VAL A 1 179 ? -1.541 -2.809 -5.057 1.00 93.38 179 VAL A CA 1
ATOM 1419 C C . VAL A 1 179 ? -1.063 -3.712 -6.189 1.00 93.38 179 VAL A C 1
ATOM 1421 O O . VAL A 1 179 ? -0.219 -4.583 -5.984 1.00 93.38 179 VAL A O 1
ATOM 1424 N N . TRP A 1 180 ? -1.651 -3.537 -7.371 1.00 90.69 180 TRP A N 1
ATOM 1425 C CA . TRP A 1 180 ? -1.454 -4.398 -8.541 1.00 90.69 180 TRP A CA 1
ATOM 1426 C C . TRP A 1 180 ? -0.346 -3.895 -9.444 1.00 90.69 180 TRP A C 1
ATOM 1428 O O . TRP A 1 180 ? 0.384 -4.710 -9.990 1.00 90.69 180 TRP A O 1
ATOM 1438 N N . ASP A 1 181 ? -0.161 -2.586 -9.545 1.00 88.94 181 ASP A N 1
ATOM 1439 C CA . ASP A 1 181 ? 1.031 -2.004 -10.142 1.00 88.94 181 ASP A CA 1
ATOM 1440 C C . ASP A 1 181 ? 1.440 -0.780 -9.328 1.00 88.94 181 ASP A C 1
ATOM 1442 O O . ASP A 1 181 ? 0.758 0.246 -9.380 1.00 88.94 181 ASP A O 1
ATOM 1446 N N . PRO A 1 182 ? 2.511 -0.866 -8.533 1.00 85.81 182 PRO A N 1
ATOM 1447 C CA . PRO A 1 182 ? 2.937 0.268 -7.732 1.00 85.81 182 PRO A CA 1
ATOM 1448 C C . PRO A 1 182 ? 3.706 1.321 -8.531 1.00 85.81 182 PRO A C 1
ATOM 1450 O O . PRO A 1 182 ? 3.945 2.400 -8.003 1.00 85.81 182 PRO A O 1
ATOM 1453 N N . GLN A 1 183 ? 4.183 0.997 -9.742 1.00 85.38 183 GLN A N 1
ATOM 1454 C CA . GLN A 1 183 ? 5.187 1.797 -10.455 1.00 85.38 183 GLN A CA 1
ATOM 1455 C C . GLN A 1 183 ? 6.436 2.096 -9.601 1.00 85.38 183 GLN A C 1
ATOM 1457 O O . GLN A 1 183 ? 7.050 3.155 -9.692 1.00 85.38 183 GLN A O 1
ATOM 1462 N N . PHE A 1 184 ? 6.834 1.127 -8.768 1.00 89.12 184 PHE A N 1
ATOM 1463 C CA . PHE A 1 184 ? 8.103 1.122 -8.033 1.00 89.12 184 PHE A CA 1
ATOM 1464 C C . PHE A 1 184 ? 9.172 0.341 -8.815 1.00 89.12 184 PHE A C 1
ATOM 1466 O O . PHE A 1 184 ? 9.683 -0.702 -8.380 1.00 89.12 184 PHE A O 1
ATOM 1473 N N . ASN A 1 185 ? 9.497 0.807 -10.020 1.00 86.81 185 ASN A N 1
ATOM 1474 C CA . ASN A 1 185 ? 10.303 0.025 -10.951 1.00 86.81 185 ASN A CA 1
ATOM 1475 C C . ASN A 1 185 ? 11.791 0.084 -10.607 1.00 86.81 185 ASN A C 1
ATOM 1477 O O . ASN A 1 185 ? 12.287 0.989 -9.930 1.00 86.81 185 ASN A O 1
ATOM 1481 N N . HIS A 1 186 ? 12.549 -0.895 -11.097 1.00 84.31 186 HIS A N 1
ATOM 1482 C CA . HIS A 1 186 ? 13.990 -0.955 -10.835 1.00 84.31 186 HIS A CA 1
ATOM 1483 C C . HIS A 1 186 ? 14.750 0.270 -11.386 1.00 84.31 186 HIS A C 1
ATOM 1485 O O . HIS A 1 186 ? 15.701 0.758 -10.764 1.00 84.31 186 HIS A O 1
ATOM 1491 N N . PHE A 1 187 ? 14.307 0.787 -12.534 1.00 85.19 187 PHE A N 1
ATOM 1492 C CA . PHE A 1 187 ? 14.956 1.886 -13.251 1.00 85.19 187 PHE A CA 1
ATOM 1493 C C . PHE A 1 187 ? 14.472 3.278 -12.846 1.00 85.19 187 PHE A C 1
ATOM 1495 O O . PHE A 1 187 ? 15.096 4.259 -13.245 1.00 85.19 187 PHE A O 1
ATOM 1502 N N . ASP A 1 188 ? 13.426 3.375 -12.024 1.00 86.56 188 ASP A N 1
ATOM 1503 C CA . ASP A 1 188 ? 12.973 4.668 -11.525 1.00 86.56 188 ASP A CA 1
ATOM 1504 C C . ASP A 1 188 ? 14.044 5.313 -10.628 1.00 86.56 188 ASP A C 1
ATOM 1506 O O . ASP A 1 188 ? 14.808 4.655 -9.900 1.00 86.56 188 ASP A O 1
ATOM 1510 N N . THR A 1 189 ? 14.107 6.639 -10.695 1.00 89.56 189 THR A N 1
ATOM 1511 C CA . THR A 1 189 ? 14.974 7.454 -9.842 1.00 89.56 189 THR A CA 1
ATOM 1512 C C . THR A 1 189 ? 14.493 7.429 -8.388 1.00 89.56 189 THR A C 1
ATOM 1514 O O . THR A 1 189 ? 13.331 7.137 -8.103 1.00 89.56 189 THR A O 1
ATOM 1517 N N . ILE A 1 190 ? 15.378 7.783 -7.448 1.00 90.44 190 ILE A N 1
ATOM 1518 C CA . ILE A 1 190 ? 15.013 7.911 -6.024 1.00 90.44 190 ILE A CA 1
ATOM 1519 C C . ILE A 1 190 ? 13.864 8.911 -5.855 1.00 90.44 190 ILE A C 1
ATOM 1521 O O . ILE A 1 190 ? 12.922 8.632 -5.120 1.00 90.44 190 ILE A O 1
ATOM 1525 N N . SER A 1 191 ? 13.913 10.038 -6.573 1.00 89.75 191 SER A N 1
ATOM 1526 C CA . SER A 1 191 ? 12.874 11.069 -6.503 1.00 89.75 191 SER A CA 1
ATOM 1527 C C . SER A 1 191 ? 11.514 10.541 -6.949 1.00 89.75 191 SER A C 1
ATOM 1529 O O . SER A 1 191 ? 10.548 10.712 -6.222 1.00 89.75 191 SER A O 1
ATOM 1531 N N . GLN A 1 192 ? 11.435 9.846 -8.090 1.00 88.38 192 GLN A N 1
ATOM 1532 C CA . GLN A 1 192 ? 10.169 9.267 -8.565 1.00 88.38 192 GLN A CA 1
ATOM 1533 C C . GLN A 1 192 ? 9.593 8.263 -7.565 1.00 88.38 192 GLN A C 1
ATOM 1535 O O . GLN A 1 192 ? 8.390 8.236 -7.324 1.00 88.38 192 GLN A O 1
ATOM 1540 N N . LYS A 1 193 ? 10.462 7.453 -6.955 1.00 90.81 193 LYS A N 1
ATOM 1541 C CA . LYS A 1 193 ? 10.059 6.503 -5.920 1.00 90.81 193 LYS A CA 1
ATOM 1542 C C . LYS A 1 193 ? 9.526 7.216 -4.683 1.00 90.81 193 LYS A C 1
ATOM 1544 O O . LYS A 1 193 ? 8.519 6.777 -4.152 1.00 90.81 193 LYS A O 1
ATOM 1549 N N . ASN A 1 194 ? 10.169 8.295 -4.241 1.00 91.88 194 ASN A N 1
ATOM 1550 C CA . ASN A 1 194 ? 9.701 9.085 -3.101 1.00 91.88 194 ASN A CA 1
ATOM 1551 C C . ASN A 1 194 ? 8.341 9.736 -3.388 1.00 91.88 194 ASN A C 1
ATOM 1553 O O . ASN A 1 194 ? 7.434 9.569 -2.582 1.00 91.88 194 ASN A O 1
ATOM 1557 N N . SER A 1 195 ? 8.165 10.346 -4.565 1.00 90.25 195 SER A N 1
ATOM 1558 C CA . SER A 1 195 ? 6.875 10.894 -5.008 1.00 90.25 195 SER A CA 1
ATOM 1559 C C . SER A 1 195 ? 5.758 9.848 -4.991 1.00 90.25 195 SER A C 1
ATOM 1561 O O . SER A 1 195 ? 4.630 10.131 -4.603 1.00 90.25 195 SER A O 1
ATOM 1563 N N . MET A 1 196 ? 6.057 8.609 -5.385 1.00 88.94 196 MET A N 1
ATOM 1564 C CA . MET A 1 196 ? 5.077 7.526 -5.323 1.00 88.94 196 MET A CA 1
ATOM 1565 C C . MET A 1 196 ? 4.747 7.115 -3.876 1.00 88.94 196 MET A C 1
ATOM 1567 O O . MET A 1 196 ? 3.574 6.910 -3.565 1.00 88.94 196 MET A O 1
ATOM 1571 N N . LEU A 1 197 ? 5.740 7.035 -2.979 1.00 92.38 197 LEU A N 1
ATOM 1572 C CA . LEU A 1 197 ? 5.502 6.755 -1.553 1.00 92.38 197 LEU A CA 1
ATOM 1573 C C . LEU A 1 197 ? 4.621 7.838 -0.915 1.00 92.38 197 LEU A C 1
ATOM 1575 O O . LEU A 1 197 ? 3.641 7.507 -0.250 1.00 92.38 197 LEU A O 1
ATOM 1579 N N . GLU A 1 198 ? 4.940 9.108 -1.167 1.00 92.56 198 GLU A N 1
ATOM 1580 C CA . GLU A 1 198 ? 4.153 10.274 -0.746 1.00 92.56 198 GLU A CA 1
ATOM 1581 C C . GLU A 1 198 ? 2.718 10.182 -1.273 1.00 92.56 198 GLU A C 1
ATOM 1583 O O . GLU A 1 198 ? 1.764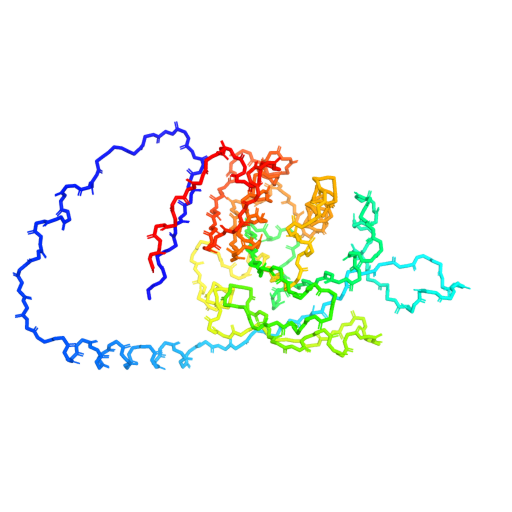 10.241 -0.502 1.00 92.56 198 GLU A O 1
ATOM 1588 N N . GLY A 1 199 ? 2.547 9.913 -2.569 1.00 88.94 199 GLY A N 1
ATOM 1589 C CA . GLY A 1 199 ? 1.229 9.769 -3.177 1.00 88.94 199 GLY A CA 1
ATOM 1590 C C . GLY A 1 199 ? 0.386 8.636 -2.571 1.00 88.94 199 GLY A C 1
ATOM 1591 O O . GLY A 1 199 ? -0.827 8.792 -2.393 1.00 88.94 199 GLY A O 1
ATOM 1592 N N . PHE A 1 200 ? 0.984 7.481 -2.249 1.00 90.19 200 PHE A N 1
ATOM 1593 C CA . PHE A 1 200 ? 0.276 6.414 -1.528 1.00 90.19 200 PHE A CA 1
ATOM 1594 C C . PHE A 1 200 ? -0.057 6.816 -0.088 1.00 90.19 200 PHE A C 1
ATOM 1596 O O . PHE A 1 200 ? -1.156 6.515 0.384 1.00 90.19 200 PHE A O 1
ATOM 1603 N N . ALA A 1 201 ? 0.855 7.488 0.615 1.00 93.25 201 ALA A N 1
ATOM 1604 C CA . ALA A 1 201 ? 0.625 7.936 1.985 1.00 93.25 201 ALA A CA 1
ATOM 1605 C C . ALA A 1 201 ? -0.486 8.990 2.073 1.00 93.25 201 ALA A C 1
ATOM 1607 O O . ALA A 1 201 ? -1.341 8.910 2.957 1.00 93.25 201 ALA A O 1
ATOM 1608 N N . ASP A 1 202 ? -0.537 9.921 1.123 1.00 90.69 202 ASP A N 1
ATOM 1609 C CA . ASP A 1 202 ? -1.604 10.913 0.994 1.00 90.69 202 ASP A CA 1
ATOM 1610 C C . ASP A 1 202 ? -2.956 10.244 0.741 1.00 90.69 202 ASP A C 1
ATOM 1612 O O . ASP A 1 202 ? -3.955 10.570 1.393 1.00 90.69 202 ASP A O 1
ATOM 1616 N N . TYR A 1 203 ? -2.991 9.234 -0.139 1.00 88.56 203 TYR A N 1
ATOM 1617 C CA . TYR A 1 203 ? -4.188 8.419 -0.322 1.00 88.56 203 TYR A CA 1
ATOM 1618 C C . TYR A 1 203 ? -4.635 7.781 0.998 1.00 88.56 203 TYR A C 1
ATOM 1620 O O . TYR A 1 203 ? -5.806 7.918 1.356 1.00 88.56 203 TYR A O 1
ATOM 1628 N N . LEU A 1 204 ? -3.740 7.126 1.744 1.00 92.12 204 LEU A N 1
ATOM 1629 C CA . LEU A 1 204 ? -4.091 6.509 3.029 1.00 92.12 204 LEU A CA 1
ATOM 1630 C C . LEU A 1 204 ? -4.586 7.549 4.035 1.00 92.12 204 LEU A C 1
ATOM 1632 O O . LEU A 1 204 ? -5.632 7.349 4.648 1.00 92.12 204 LEU A O 1
ATOM 1636 N N . THR A 1 205 ? -3.902 8.689 4.137 1.00 92.56 205 THR A N 1
ATOM 1637 C CA . THR A 1 205 ? -4.273 9.813 5.010 1.00 92.56 205 THR A CA 1
ATOM 1638 C C . THR A 1 205 ? -5.658 10.367 4.672 1.00 92.56 205 THR A C 1
ATOM 1640 O O . THR A 1 205 ? -6.389 10.788 5.561 1.00 92.56 205 THR A O 1
ATOM 1643 N N . SER A 1 206 ? -6.087 10.291 3.407 1.00 90.56 206 SER A N 1
ATOM 1644 C CA . SER A 1 206 ? -7.457 10.651 3.013 1.00 90.56 206 SER A CA 1
ATOM 1645 C C . SER A 1 206 ? -8.530 9.653 3.475 1.00 90.56 206 SER A C 1
ATOM 1647 O O . SER A 1 206 ? -9.722 9.961 3.428 1.00 90.56 206 SER A O 1
ATOM 1649 N N . LYS A 1 207 ? -8.135 8.435 3.870 1.00 91.31 207 LYS A N 1
ATOM 1650 C CA . LYS A 1 207 ? -9.042 7.347 4.265 1.00 91.31 207 LYS A CA 1
ATOM 1651 C C . LYS A 1 207 ? -9.059 7.089 5.758 1.00 91.31 207 LYS A C 1
ATOM 1653 O O . LYS A 1 207 ? -10.081 6.610 6.247 1.00 91.31 207 LYS A O 1
ATOM 1658 N N . VAL A 1 208 ? -7.978 7.381 6.469 1.00 95.31 208 VAL A N 1
ATOM 1659 C CA . VAL A 1 208 ? -7.817 7.015 7.878 1.00 95.31 208 VAL A CA 1
ATOM 1660 C C . VAL A 1 208 ? -7.582 8.230 8.760 1.00 95.31 208 VAL A C 1
ATOM 1662 O O . VAL A 1 208 ? -7.053 9.243 8.316 1.00 95.31 208 VAL A O 1
ATOM 1665 N N . ASN A 1 209 ? -7.923 8.102 10.040 1.00 95.81 209 ASN A N 1
ATOM 1666 C CA . ASN A 1 209 ? -7.365 8.971 11.064 1.00 95.81 209 ASN A CA 1
ATOM 1667 C C . ASN A 1 209 ? -6.161 8.270 11.707 1.00 95.81 209 ASN A C 1
ATOM 1669 O O . ASN A 1 209 ? -6.341 7.305 12.449 1.00 95.81 209 ASN A O 1
ATOM 1673 N N . TRP A 1 210 ? -4.949 8.762 11.439 1.00 95.25 210 TRP A N 1
ATOM 1674 C CA . TRP A 1 210 ? -3.707 8.154 11.926 1.00 95.25 210 TRP A CA 1
ATOM 1675 C C . TRP A 1 210 ? -3.641 8.017 13.449 1.00 95.25 210 TRP A C 1
ATOM 1677 O O . TRP A 1 210 ? -3.064 7.049 13.931 1.00 95.25 210 TRP A O 1
ATOM 1687 N N . SER A 1 211 ? -4.308 8.890 14.216 1.00 95.06 211 SER A N 1
ATOM 1688 C CA . SER A 1 211 ? -4.357 8.773 15.682 1.00 95.06 211 SER A CA 1
ATOM 1689 C C . SER A 1 211 ? -5.077 7.516 16.186 1.00 95.06 211 SER A C 1
ATOM 1691 O O . SER A 1 211 ? -4.947 7.171 17.355 1.00 95.06 211 SER A O 1
ATOM 1693 N N . ASN A 1 212 ? -5.879 6.866 15.336 1.00 95.62 212 ASN A N 1
ATOM 1694 C CA . ASN A 1 212 ? -6.647 5.669 15.686 1.00 95.62 212 ASN A CA 1
ATOM 1695 C C . ASN A 1 212 ? -5.956 4.377 15.239 1.00 95.62 212 ASN A C 1
ATOM 1697 O O . ASN A 1 212 ? -6.404 3.289 15.610 1.00 95.62 212 ASN A O 1
ATOM 1701 N N . ILE A 1 213 ? -4.906 4.486 14.421 1.00 96.69 213 ILE A N 1
ATOM 1702 C CA . ILE A 1 213 ? -4.218 3.332 13.857 1.00 96.69 213 ILE A CA 1
ATOM 1703 C C . ILE A 1 213 ? -3.371 2.671 14.940 1.00 96.69 213 ILE A C 1
ATOM 1705 O O . ILE A 1 213 ? -2.558 3.305 15.601 1.00 96.69 213 ILE A O 1
ATOM 1709 N N . LYS A 1 214 ? -3.605 1.374 15.120 1.00 95.31 214 LYS A N 1
ATOM 1710 C CA . LYS A 1 214 ? -2.926 0.510 16.087 1.00 95.31 214 LYS A CA 1
ATOM 1711 C C . LYS A 1 214 ? -1.926 -0.410 15.413 1.00 95.31 214 LYS A C 1
ATOM 1713 O O . LYS A 1 214 ? -0.951 -0.794 16.039 1.00 95.31 214 LYS A O 1
ATOM 1718 N N . GLY A 1 215 ? -2.174 -0.777 14.155 1.00 94.50 215 GLY A N 1
ATOM 1719 C CA . GLY A 1 215 ? -1.294 -1.680 13.432 1.00 94.50 215 GLY A CA 1
ATOM 1720 C C . GLY A 1 215 ? -1.314 -1.481 11.924 1.00 94.50 215 GLY A C 1
ATOM 1721 O O . GLY A 1 215 ? -2.365 -1.243 11.323 1.00 94.50 215 GLY A O 1
ATOM 1722 N N . VAL A 1 216 ? -0.147 -1.628 11.309 1.00 95.81 216 VAL A N 1
ATOM 1723 C CA . VAL A 1 216 ? 0.044 -1.579 9.861 1.00 95.81 216 VAL A CA 1
ATOM 1724 C C . VAL A 1 216 ? 0.761 -2.844 9.405 1.00 95.81 216 VAL A C 1
ATOM 1726 O O . VAL A 1 216 ? 1.849 -3.172 9.877 1.00 95.81 216 VAL A O 1
ATOM 1729 N N . VAL A 1 217 ? 0.159 -3.549 8.451 1.00 95.38 217 VAL A N 1
ATOM 1730 C CA . VAL A 1 217 ? 0.773 -4.682 7.759 1.00 95.38 217 VAL A CA 1
ATOM 1731 C C . VAL A 1 217 ? 1.088 -4.276 6.331 1.00 95.38 217 VAL A C 1
ATOM 1733 O O . VAL A 1 217 ? 0.201 -3.834 5.602 1.00 95.38 217 VAL A O 1
ATOM 1736 N N . VAL A 1 218 ? 2.340 -4.449 5.916 1.00 96.38 218 VAL A N 1
ATOM 1737 C CA . VAL A 1 218 ? 2.765 -4.194 4.536 1.00 96.38 218 VAL A CA 1
ATOM 1738 C C . VAL A 1 218 ? 3.527 -5.405 4.029 1.00 96.38 218 VAL A C 1
ATOM 1740 O O . VAL A 1 218 ? 4.568 -5.767 4.570 1.00 96.38 218 VAL A O 1
ATOM 1743 N N . ALA A 1 219 ? 3.018 -6.044 2.984 1.00 95.75 219 ALA A N 1
ATOM 1744 C CA . ALA A 1 219 ? 3.654 -7.197 2.372 1.00 95.75 219 ALA A CA 1
ATOM 1745 C C . ALA A 1 219 ? 3.799 -7.000 0.866 1.00 95.75 219 ALA A C 1
ATOM 1747 O O . ALA A 1 219 ? 2.912 -6.456 0.209 1.00 95.75 219 ALA A O 1
ATOM 1748 N N . GLY A 1 220 ? 4.897 -7.484 0.296 1.00 95.19 220 GLY A N 1
ATOM 1749 C CA . GLY A 1 220 ? 5.073 -7.451 -1.149 1.00 95.19 220 GLY A CA 1
ATOM 1750 C C . GLY A 1 220 ? 6.088 -8.456 -1.663 1.00 95.19 220 GLY A C 1
ATOM 1751 O O . GLY A 1 220 ? 6.936 -8.926 -0.906 1.00 95.19 220 GLY A O 1
ATOM 1752 N N . SER A 1 221 ? 6.004 -8.776 -2.956 1.00 91.69 221 SER A N 1
ATOM 1753 C CA . SER A 1 221 ? 6.959 -9.669 -3.635 1.00 91.69 221 SER A CA 1
ATOM 1754 C C . SER A 1 221 ? 7.885 -8.934 -4.599 1.00 91.69 221 SER A C 1
ATOM 1756 O O . SER A 1 221 ? 7.432 -7.989 -5.251 1.00 91.69 221 SER A O 1
ATOM 1758 N N . SER A 1 222 ? 9.124 -9.398 -4.798 1.00 91.94 222 SER A N 1
ATOM 1759 C CA . SER A 1 222 ? 10.052 -8.815 -5.784 1.00 91.94 222 SER A CA 1
ATOM 1760 C C . SER A 1 222 ? 10.230 -7.308 -5.545 1.00 91.94 222 SER A C 1
ATOM 1762 O O . SER A 1 222 ? 10.529 -6.882 -4.429 1.00 91.94 222 SER A O 1
ATOM 1764 N N . ARG A 1 223 ? 10.000 -6.461 -6.550 1.00 91.31 223 ARG A N 1
ATOM 1765 C CA . ARG A 1 223 ? 10.006 -4.997 -6.389 1.00 91.31 223 ARG A CA 1
ATOM 1766 C C . ARG A 1 223 ? 8.964 -4.493 -5.381 1.00 91.31 223 ARG A C 1
ATOM 1768 O O . ARG A 1 223 ? 9.221 -3.511 -4.694 1.00 91.31 223 ARG A O 1
ATOM 1775 N N . GLY A 1 224 ? 7.841 -5.194 -5.236 1.00 93.12 224 GLY A N 1
ATOM 1776 C CA . GLY A 1 224 ? 6.802 -4.911 -4.246 1.00 93.12 224 GLY A CA 1
ATOM 1777 C C . GLY A 1 224 ? 7.258 -5.168 -2.814 1.00 93.12 224 GLY A C 1
ATOM 1778 O O . GLY A 1 224 ? 6.825 -4.473 -1.904 1.00 93.12 224 GLY A O 1
ATOM 1779 N N . GLY A 1 225 ? 8.178 -6.114 -2.594 1.00 92.62 225 GLY A N 1
ATOM 1780 C CA . GLY A 1 225 ? 8.785 -6.331 -1.275 1.00 92.62 225 GLY A CA 1
ATOM 1781 C C . GLY A 1 225 ? 9.677 -5.159 -0.863 1.00 92.62 225 GLY A C 1
ATOM 1782 O O . GLY A 1 225 ? 9.661 -4.723 0.282 1.00 92.62 225 GLY A O 1
ATOM 1783 N N . CYS A 1 226 ? 10.384 -4.572 -1.827 1.00 91.88 226 CYS A N 1
ATOM 1784 C CA . CYS A 1 226 ? 11.179 -3.361 -1.619 1.00 91.88 226 CYS A CA 1
ATOM 1785 C C . CYS A 1 226 ? 10.305 -2.131 -1.375 1.00 91.88 226 CYS A C 1
ATOM 1787 O O . CYS A 1 226 ? 10.631 -1.293 -0.536 1.00 91.88 226 CYS A O 1
ATOM 1789 N N . LEU A 1 227 ? 9.169 -2.045 -2.076 1.00 93.81 227 LEU A N 1
ATOM 1790 C CA . LEU A 1 227 ? 8.134 -1.077 -1.741 1.00 93.81 227 LEU A CA 1
ATOM 1791 C C . LEU A 1 227 ? 7.643 -1.295 -0.307 1.00 93.81 227 LEU A C 1
ATOM 1793 O O . LEU A 1 227 ? 7.578 -0.330 0.441 1.00 93.81 227 LEU A O 1
ATOM 1797 N N . ALA A 1 228 ? 7.352 -2.532 0.103 1.00 94.56 228 ALA A N 1
ATOM 1798 C CA . ALA A 1 228 ? 6.861 -2.814 1.448 1.00 94.56 228 ALA A CA 1
ATOM 1799 C C . ALA A 1 228 ? 7.827 -2.318 2.536 1.00 94.56 228 ALA A C 1
ATOM 1801 O O . ALA A 1 228 ? 7.395 -1.653 3.476 1.00 94.56 228 ALA A O 1
ATOM 1802 N N . LEU A 1 229 ? 9.131 -2.560 2.361 1.00 92.31 229 LEU A N 1
ATOM 1803 C CA . LEU A 1 229 ? 10.178 -2.066 3.261 1.00 92.31 229 LEU A CA 1
ATOM 1804 C C . LEU A 1 229 ? 10.233 -0.537 3.302 1.00 92.31 229 LEU A C 1
ATOM 1806 O O . LEU A 1 229 ? 10.116 0.050 4.377 1.00 92.31 229 LEU A O 1
ATOM 1810 N N . ARG A 1 230 ? 10.373 0.126 2.144 1.00 92.19 230 ARG A N 1
ATOM 1811 C CA . ARG A 1 230 ? 10.463 1.596 2.112 1.00 92.19 230 ARG A CA 1
ATOM 1812 C C . ARG A 1 230 ? 9.188 2.268 2.592 1.00 92.19 230 ARG A C 1
ATOM 1814 O O . ARG A 1 230 ? 9.267 3.290 3.261 1.00 92.19 230 ARG A O 1
ATOM 1821 N N . PHE A 1 231 ? 8.029 1.734 2.225 1.00 94.50 231 PHE A N 1
ATOM 1822 C CA . PHE A 1 231 ? 6.754 2.344 2.561 1.00 94.50 231 PHE A CA 1
ATOM 1823 C C . PHE A 1 231 ? 6.395 2.133 4.024 1.00 94.50 231 PHE A C 1
ATOM 1825 O O . PHE A 1 231 ? 5.952 3.075 4.668 1.00 94.50 231 PHE A O 1
ATOM 1832 N N . GLY A 1 232 ? 6.654 0.944 4.573 1.00 92.75 232 GLY A N 1
ATOM 1833 C CA . GLY A 1 232 ? 6.507 0.706 6.005 1.00 92.75 232 GLY A CA 1
ATOM 1834 C C . GLY A 1 232 ? 7.362 1.671 6.827 1.00 92.75 232 GLY A C 1
ATOM 1835 O O . GLY A 1 232 ? 6.840 2.316 7.733 1.00 92.75 232 GLY A O 1
ATOM 1836 N N . GLU A 1 233 ? 8.632 1.857 6.449 1.00 91.06 233 GLU A N 1
ATOM 1837 C CA . GLU A 1 233 ? 9.498 2.851 7.094 1.00 91.06 233 GLU A CA 1
ATOM 1838 C C . GLU A 1 233 ? 8.962 4.276 6.926 1.00 91.06 233 GLU A C 1
ATOM 1840 O O . GLU A 1 233 ? 8.841 5.013 7.900 1.00 91.06 233 GLU A O 1
ATOM 1845 N N . TYR A 1 234 ? 8.570 4.652 5.708 1.00 93.06 234 TYR A N 1
ATOM 1846 C CA . TYR A 1 234 ? 8.028 5.977 5.421 1.00 93.06 234 TYR A CA 1
ATOM 1847 C C . TYR A 1 234 ? 6.790 6.297 6.273 1.00 93.06 234 TYR A C 1
ATOM 1849 O O . TYR A 1 234 ? 6.707 7.379 6.853 1.00 93.06 234 TYR A O 1
ATOM 1857 N N . LEU A 1 235 ? 5.841 5.364 6.384 1.00 94.44 235 LEU A N 1
ATOM 1858 C CA . LEU A 1 235 ? 4.636 5.537 7.196 1.00 94.44 235 LEU A CA 1
ATOM 1859 C C . LEU A 1 235 ? 4.969 5.653 8.684 1.00 94.44 235 LEU A C 1
ATOM 1861 O O . LEU A 1 235 ? 4.415 6.516 9.364 1.00 94.44 235 LEU A O 1
ATOM 1865 N N . ARG A 1 236 ? 5.892 4.819 9.172 1.00 92.50 236 ARG A N 1
ATOM 1866 C CA . ARG A 1 236 ? 6.351 4.833 10.563 1.00 92.50 236 ARG A CA 1
ATOM 1867 C C . ARG A 1 236 ? 7.006 6.159 10.936 1.00 92.50 236 ARG A C 1
ATOM 1869 O O . ARG A 1 236 ? 6.730 6.688 12.000 1.00 92.50 236 ARG A O 1
ATOM 1876 N N . THR A 1 237 ? 7.847 6.706 10.062 1.00 91.25 237 THR A N 1
ATOM 1877 C CA . THR A 1 237 ? 8.567 7.957 10.332 1.00 91.25 237 THR A CA 1
ATOM 1878 C C . THR A 1 237 ? 7.684 9.198 10.206 1.00 91.25 237 THR A C 1
ATOM 1880 O O . THR A 1 237 ? 7.888 10.154 10.949 1.00 91.25 237 THR A O 1
ATOM 1883 N N . ASN A 1 238 ? 6.740 9.222 9.257 1.00 93.69 238 ASN A N 1
ATOM 1884 C CA . ASN A 1 238 ? 6.072 10.470 8.861 1.00 93.69 238 ASN A CA 1
ATOM 1885 C C . ASN A 1 238 ? 4.595 10.570 9.265 1.00 93.69 238 ASN A C 1
ATOM 1887 O O . ASN A 1 238 ? 4.061 11.678 9.286 1.00 93.69 238 ASN A O 1
ATOM 1891 N N . HIS A 1 239 ? 3.919 9.454 9.556 1.00 94.31 239 HIS A N 1
ATOM 1892 C CA . HIS A 1 239 ? 2.459 9.453 9.721 1.00 94.31 239 HIS A CA 1
ATOM 1893 C C . HIS A 1 239 ? 1.967 8.751 10.983 1.00 94.31 239 HIS A C 1
ATOM 1895 O O . HIS A 1 239 ? 1.049 9.243 11.640 1.00 94.31 239 HIS A O 1
ATOM 1901 N N . ALA A 1 240 ? 2.520 7.583 11.296 1.00 92.06 240 ALA A N 1
ATOM 1902 C CA . ALA A 1 240 ? 1.994 6.743 12.356 1.00 92.06 240 ALA A CA 1
ATOM 1903 C C . ALA A 1 240 ? 2.426 7.246 13.747 1.00 92.06 240 ALA A C 1
ATOM 1905 O O . ALA A 1 240 ? 3.582 7.626 13.922 1.00 92.06 240 ALA A O 1
ATOM 1906 N N . PRO A 1 241 ? 1.534 7.220 14.755 1.00 92.06 241 PRO A N 1
ATOM 1907 C CA . PRO A 1 241 ? 1.932 7.400 16.148 1.00 92.06 241 PRO A CA 1
ATOM 1908 C C . PRO A 1 241 ? 2.974 6.361 16.578 1.00 92.06 241 PRO A C 1
ATOM 1910 O O . PRO A 1 241 ? 2.895 5.211 16.142 1.00 92.06 241 PRO A O 1
ATOM 1913 N N . ASP A 1 242 ? 3.845 6.717 17.526 1.00 90.81 242 ASP A N 1
ATOM 1914 C CA . ASP A 1 242 ? 4.875 5.821 18.089 1.00 90.81 242 ASP A CA 1
ATOM 1915 C C . ASP A 1 242 ? 4.311 4.507 18.662 1.00 90.81 242 ASP A C 1
ATOM 1917 O O . ASP A 1 242 ? 5.022 3.516 18.780 1.00 90.81 242 ASP A O 1
ATOM 1921 N N . THR A 1 243 ? 3.024 4.483 19.019 1.00 92.06 243 THR A N 1
ATOM 1922 C CA . THR A 1 243 ? 2.322 3.303 19.548 1.00 92.06 243 THR A CA 1
ATOM 1923 C C . THR A 1 243 ? 1.793 2.357 18.467 1.00 92.06 243 THR A C 1
ATOM 1925 O O . THR A 1 243 ? 1.069 1.419 18.791 1.00 92.06 243 THR A O 1
ATOM 1928 N N . THR A 1 244 ? 2.048 2.640 17.189 1.00 93.06 244 THR A N 1
ATOM 1929 C CA . THR A 1 244 ? 1.553 1.828 16.072 1.00 93.06 244 THR A CA 1
ATOM 1930 C C . THR A 1 244 ? 2.484 0.653 15.818 1.00 93.06 244 THR A C 1
ATOM 1932 O O . THR A 1 244 ? 3.659 0.849 15.513 1.00 93.06 244 THR A O 1
ATOM 1935 N N . ASP A 1 245 ? 1.948 -0.564 15.853 1.00 92.62 245 ASP A N 1
ATOM 1936 C CA . ASP A 1 245 ? 2.703 -1.765 15.508 1.00 92.62 245 ASP A CA 1
ATOM 1937 C C . ASP A 1 245 ? 2.878 -1.889 13.987 1.00 92.62 245 ASP A C 1
ATOM 1939 O O . ASP A 1 245 ? 1.936 -1.699 13.214 1.00 92.62 245 ASP A O 1
ATOM 1943 N N . PHE A 1 246 ? 4.072 -2.275 13.536 1.00 91.19 246 PHE A N 1
ATOM 1944 C CA . PHE A 1 246 ? 4.352 -2.530 12.121 1.00 91.19 246 PHE A CA 1
ATOM 1945 C C . PHE A 1 246 ? 4.770 -3.982 11.898 1.00 91.19 246 PHE A C 1
ATOM 1947 O O . PHE A 1 246 ? 5.703 -4.474 12.528 1.00 91.19 246 PHE A O 1
ATOM 1954 N N . ALA A 1 247 ? 4.122 -4.646 10.940 1.00 90.44 247 ALA A N 1
ATOM 1955 C CA . ALA A 1 247 ? 4.556 -5.935 10.417 1.00 90.44 247 ALA A CA 1
ATOM 1956 C C . ALA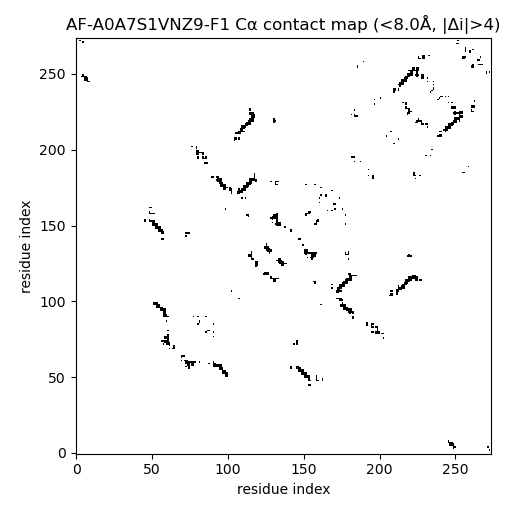 A 1 247 ? 4.844 -5.809 8.920 1.00 90.44 247 ALA A C 1
ATOM 1958 O O . ALA A 1 247 ? 3.932 -5.658 8.103 1.00 90.44 247 ALA A O 1
ATOM 1959 N N . ILE A 1 248 ? 6.125 -5.867 8.559 1.00 90.75 248 ILE A N 1
ATOM 1960 C CA . ILE A 1 248 ? 6.579 -5.699 7.178 1.00 90.75 248 ILE A CA 1
ATOM 1961 C C . ILE A 1 248 ? 7.151 -7.023 6.672 1.00 90.75 248 ILE A C 1
ATOM 1963 O O . ILE A 1 248 ? 8.006 -7.618 7.328 1.00 90.75 248 ILE A O 1
ATOM 1967 N N . ALA A 1 249 ? 6.684 -7.470 5.505 1.00 89.56 249 ALA A N 1
ATOM 1968 C CA . ALA A 1 249 ? 7.125 -8.704 4.864 1.00 89.56 249 ALA A CA 1
ATOM 1969 C C . ALA A 1 249 ? 7.592 -8.449 3.423 1.00 89.56 249 ALA A C 1
ATOM 1971 O O . ALA A 1 249 ? 6.825 -8.026 2.555 1.00 89.56 249 ALA A O 1
ATOM 1972 N N . ALA A 1 250 ? 8.858 -8.757 3.158 1.00 90.19 250 ALA A N 1
ATOM 1973 C CA . ALA A 1 250 ? 9.476 -8.645 1.844 1.00 90.19 250 ALA A CA 1
ATOM 1974 C C . ALA A 1 250 ? 9.755 -10.052 1.295 1.00 90.19 250 ALA A C 1
ATOM 1976 O O . ALA A 1 250 ? 10.672 -10.730 1.747 1.00 90.19 250 ALA A O 1
ATOM 1977 N N . LEU A 1 251 ? 8.933 -10.511 0.352 1.00 88.25 251 LEU A N 1
ATOM 1978 C CA . LEU A 1 251 ? 8.983 -11.869 -0.195 1.00 88.25 251 LEU A CA 1
ATOM 1979 C C . LEU A 1 251 ? 9.817 -11.879 -1.482 1.00 88.25 251 LEU A C 1
ATOM 1981 O O . LEU A 1 251 ? 9.426 -11.254 -2.466 1.00 88.25 251 LEU A O 1
ATOM 1985 N N . ASP A 1 252 ? 10.960 -12.569 -1.481 1.00 86.38 252 ASP A N 1
ATOM 1986 C CA . ASP A 1 252 ? 11.884 -12.619 -2.631 1.00 86.38 252 ASP A CA 1
ATOM 1987 C C . ASP A 1 252 ? 12.164 -11.222 -3.224 1.00 86.38 252 ASP A C 1
ATOM 1989 O O . ASP A 1 252 ? 11.930 -10.936 -4.400 1.00 86.38 252 ASP A O 1
ATOM 1993 N N . ALA A 1 253 ? 12.527 -10.275 -2.356 1.00 87.50 253 ALA A N 1
ATOM 1994 C CA . ALA A 1 253 ? 12.589 -8.869 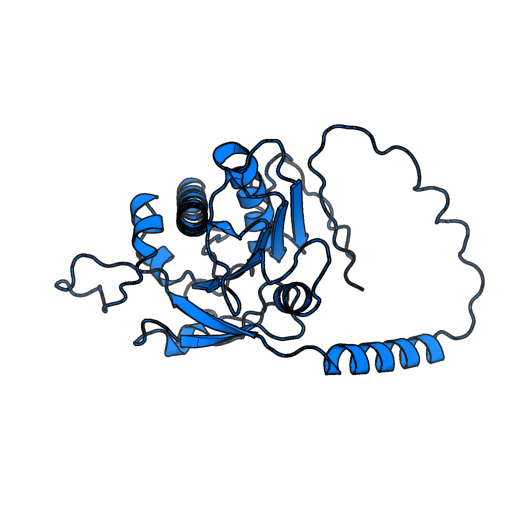-2.721 1.00 87.50 253 ALA A CA 1
ATOM 1995 C C . ALA A 1 253 ? 13.862 -8.528 -3.514 1.00 87.50 253 ALA A C 1
ATOM 1997 O O . ALA A 1 253 ? 14.979 -8.832 -3.105 1.00 87.50 253 ALA A O 1
ATOM 1998 N N . THR A 1 254 ? 13.704 -7.826 -4.638 1.00 87.06 254 THR A N 1
ATOM 1999 C CA . THR A 1 254 ? 14.799 -7.502 -5.572 1.00 87.06 254 THR A CA 1
ATOM 2000 C C . THR A 1 254 ? 15.229 -6.042 -5.444 1.00 87.06 254 THR A C 1
ATOM 2002 O O . THR A 1 254 ? 15.040 -5.229 -6.355 1.00 87.06 254 THR A O 1
ATOM 2005 N N . CYS A 1 255 ? 15.759 -5.672 -4.277 1.00 87.56 255 CYS A N 1
ATOM 2006 C CA . CYS A 1 255 ? 15.954 -4.269 -3.902 1.00 87.56 255 CYS A CA 1
ATOM 2007 C C . CYS A 1 255 ? 17.275 -3.683 -4.398 1.00 87.56 255 CYS A C 1
ATOM 2009 O O . CYS A 1 255 ? 18.312 -4.341 -4.463 1.00 87.56 255 CYS A O 1
ATOM 2011 N N . LYS A 1 256 ? 17.242 -2.399 -4.748 1.00 87.50 256 LYS A N 1
ATOM 2012 C CA . LYS A 1 256 ? 18.388 -1.646 -5.244 1.00 87.50 256 LYS A CA 1
ATOM 2013 C C . LYS A 1 256 ? 19.104 -0.984 -4.074 1.00 87.50 256 LYS A C 1
ATOM 2015 O O . LYS A 1 256 ? 18.710 0.083 -3.606 1.00 87.50 256 LYS A O 1
ATOM 2020 N N . VAL A 1 257 ? 20.192 -1.614 -3.638 1.00 82.62 257 VAL A N 1
ATOM 2021 C CA . VAL A 1 257 ? 21.029 -1.152 -2.516 1.00 82.62 257 VAL A CA 1
ATOM 2022 C C . VAL A 1 257 ? 21.493 0.294 -2.709 1.00 82.62 257 VAL A C 1
ATOM 2024 O O . VAL A 1 257 ? 21.390 1.099 -1.790 1.00 82.62 257 VAL A O 1
ATOM 2027 N N . SER A 1 258 ? 21.909 0.664 -3.926 1.00 83.81 258 SER A N 1
ATOM 2028 C CA . SER A 1 258 ? 22.380 2.024 -4.243 1.00 83.81 258 SER A CA 1
ATOM 2029 C C . SER A 1 258 ? 21.316 3.118 -4.109 1.00 83.81 258 SER A C 1
ATOM 2031 O O . SER A 1 258 ? 21.640 4.298 -4.202 1.00 83.81 258 SER A O 1
ATOM 2033 N N . GLN A 1 259 ? 20.053 2.743 -3.901 1.00 86.62 259 GLN A N 1
ATOM 2034 C CA . GLN A 1 259 ? 18.937 3.655 -3.663 1.00 86.62 259 GLN A CA 1
ATOM 2035 C C . GLN A 1 259 ? 18.322 3.485 -2.260 1.00 86.62 259 GLN A C 1
ATOM 2037 O O . GLN A 1 259 ? 17.255 4.036 -2.002 1.00 86.62 259 GLN A O 1
ATOM 2042 N N . GLY A 1 260 ? 18.969 2.731 -1.359 1.00 82.62 260 GLY A N 1
ATOM 2043 C CA . GLY A 1 260 ? 18.516 2.559 0.027 1.00 82.62 260 GLY A CA 1
ATOM 2044 C C . GLY A 1 260 ? 17.169 1.840 0.157 1.00 82.62 260 GLY A C 1
ATOM 2045 O O . GLY A 1 260 ? 16.386 2.130 1.056 1.00 82.62 260 GLY A O 1
ATOM 2046 N N . GLU A 1 261 ? 16.844 0.934 -0.769 1.00 87.00 261 GLU A N 1
ATOM 2047 C CA . GLU A 1 261 ? 15.501 0.338 -0.830 1.00 87.00 261 GLU A CA 1
ATOM 2048 C C . GLU A 1 261 ? 15.205 -0.712 0.245 1.00 87.00 261 GLU A C 1
ATOM 2050 O O . GLU A 1 261 ? 14.045 -1.037 0.469 1.00 87.00 261 GLU A O 1
ATOM 2055 N N . PHE A 1 262 ? 16.229 -1.210 0.934 1.00 78.25 262 PHE A N 1
ATOM 2056 C CA . PHE A 1 262 ? 16.069 -2.073 2.105 1.00 78.25 262 PHE A CA 1
ATOM 2057 C C . PHE A 1 262 ? 15.709 -1.287 3.381 1.00 78.25 262 PHE A C 1
ATOM 2059 O O . PHE A 1 262 ? 15.569 -1.877 4.452 1.00 78.25 262 PHE A O 1
ATOM 2066 N N . GLY A 1 263 ? 15.569 0.042 3.288 1.00 67.94 263 GLY A N 1
ATOM 2067 C CA . GLY A 1 263 ? 15.328 0.905 4.439 1.00 67.94 263 GLY A CA 1
ATOM 2068 C C . GLY A 1 263 ? 16.570 1.002 5.323 1.00 67.94 263 GLY A C 1
ATOM 2069 O O . GLY A 1 263 ? 17.591 1.539 4.902 1.00 67.94 263 GLY A O 1
ATOM 2070 N N . VAL A 1 264 ? 16.477 0.479 6.549 1.00 53.59 264 VAL A N 1
ATOM 2071 C CA . VAL A 1 264 ? 17.489 0.628 7.614 1.00 53.59 264 VAL A CA 1
ATOM 2072 C C . VAL A 1 264 ? 18.741 -0.241 7.446 1.00 53.59 264 VAL A C 1
ATOM 2074 O O . VAL A 1 264 ? 19.700 -0.078 8.199 1.00 53.59 264 VAL A O 1
ATOM 2077 N N . THR A 1 265 ? 18.764 -1.161 6.478 1.00 50.69 265 THR A N 1
ATOM 2078 C CA . THR A 1 265 ? 19.935 -2.012 6.213 1.00 50.69 265 THR A CA 1
ATOM 2079 C C . THR A 1 265 ? 20.520 -1.722 4.833 1.00 50.69 265 THR A C 1
ATOM 2081 O O . THR A 1 265 ? 19.799 -1.507 3.864 1.00 50.69 265 THR A O 1
ATOM 2084 N N . TYR A 1 266 ? 21.851 -1.696 4.738 1.00 46.22 266 TYR A N 1
ATOM 2085 C CA . TYR A 1 266 ? 22.584 -1.472 3.482 1.00 46.22 266 TYR A CA 1
ATOM 2086 C C . TYR A 1 266 ? 23.066 -2.781 2.834 1.00 46.22 266 TYR A C 1
ATOM 2088 O O . TYR A 1 266 ? 23.738 -2.747 1.805 1.00 46.22 266 TYR A O 1
ATOM 2096 N N . ALA A 1 267 ? 22.753 -3.928 3.439 1.00 50.50 267 ALA A N 1
ATOM 2097 C CA . ALA A 1 267 ? 23.193 -5.248 3.004 1.00 50.50 267 ALA A CA 1
ATOM 2098 C C . ALA A 1 267 ? 22.015 -6.065 2.459 1.00 50.50 267 ALA A C 1
ATOM 2100 O O . ALA A 1 267 ? 20.866 -5.847 2.838 1.00 50.50 267 ALA A O 1
ATOM 2101 N N . THR A 1 268 ? 22.313 -7.022 1.582 1.00 47.12 268 THR A N 1
ATOM 2102 C CA . THR A 1 268 ? 21.372 -8.086 1.225 1.00 47.12 268 THR A CA 1
ATOM 2103 C C . THR A 1 268 ? 20.990 -8.846 2.490 1.00 47.12 268 THR A C 1
ATOM 2105 O O . THR A 1 268 ? 21.858 -9.399 3.163 1.00 47.12 268 THR A O 1
ATOM 2108 N N . VAL A 1 269 ? 19.702 -8.862 2.822 1.00 49.75 269 VAL A N 1
ATOM 2109 C CA . VAL A 1 269 ? 19.164 -9.818 3.790 1.00 49.75 269 VAL A CA 1
ATOM 2110 C C . VAL A 1 269 ? 18.895 -11.092 3.002 1.00 49.75 269 VAL A C 1
ATOM 2112 O O . VAL A 1 269 ? 18.087 -11.062 2.071 1.00 49.75 269 VAL A O 1
ATOM 2115 N N . ASP A 1 270 ? 19.609 -12.176 3.312 1.00 41.09 270 ASP A N 1
ATOM 2116 C CA . ASP A 1 270 ? 19.346 -13.476 2.692 1.00 41.09 270 ASP A CA 1
ATOM 2117 C C . ASP A 1 270 ? 17.873 -13.829 2.893 1.00 41.09 270 ASP A C 1
ATOM 2119 O O . ASP A 1 270 ? 17.357 -13.734 4.008 1.00 41.09 270 ASP A O 1
ATOM 2123 N N . ASN A 1 271 ? 17.188 -14.197 1.806 1.00 39.50 271 ASN A N 1
ATOM 2124 C CA . ASN A 1 271 ? 15.794 -14.614 1.865 1.00 39.50 271 ASN A CA 1
ATOM 2125 C C . ASN A 1 271 ? 15.713 -15.875 2.748 1.00 39.50 271 ASN A C 1
ATOM 2127 O O . ASN A 1 271 ? 16.213 -16.923 2.339 1.00 39.50 271 ASN A O 1
ATOM 2131 N N . PRO A 1 272 ? 15.098 -15.816 3.944 1.00 38.50 272 PRO A N 1
ATOM 2132 C CA . PRO A 1 272 ? 15.030 -16.974 4.832 1.00 38.50 272 PRO A CA 1
ATOM 2133 C C . PRO A 1 272 ? 14.014 -18.019 4.345 1.00 38.50 272 PRO A C 1
ATOM 2135 O O . PRO A 1 272 ? 13.839 -19.053 4.990 1.00 38.50 272 PRO A O 1
ATOM 2138 N N . LEU A 1 273 ? 13.324 -17.751 3.230 1.00 30.41 273 LEU A N 1
ATOM 2139 C CA . LEU A 1 273 ? 12.460 -18.694 2.537 1.00 30.41 273 LEU A CA 1
ATOM 2140 C C . LEU A 1 273 ? 13.211 -19.262 1.319 1.00 30.41 273 LEU A C 1
ATOM 2142 O O . LEU A 1 273 ? 13.305 -18.558 0.310 1.00 30.41 273 LEU A O 1
ATOM 2146 N N . PRO A 1 274 ? 13.761 -20.491 1.416 1.00 29.95 274 PRO A N 1
ATOM 2147 C CA . PRO A 1 274 ? 14.324 -21.208 0.273 1.00 29.95 274 PRO A CA 1
ATOM 2148 C C . PRO A 1 274 ? 13.259 -21.611 -0.755 1.00 29.95 274 PRO A C 1
ATOM 2150 O O . PRO A 1 274 ? 12.080 -21.807 -0.366 1.00 29.95 274 PRO A O 1
#

Radius of gyration: 19.97 Å; Cα contacts (8 Å, |Δi|>4): 517; chains: 1; bounding box: 40×63×50 Å

Sequence (274 aa):
FLLLLVVCLDGSRVHADHDEWLNKKEESDDVSSQFQLRGKVRQQYRRTQSDISIDLKPIRYCQNKKWWGCKTRGYPHGTFWENAGMSNDNQDKAFFAAMGSVPSSSNIEYIAIFSSGQQGVSGGDDTDNVVSGATAGYKWDTNENPSEPRTVQADSVAAQFYNQESRYLPRSKTLYVSVWDPQFNHFDTISQKNSMLEGFADYLTSKVNWSNIKGVVVAGSSRGGCLALRFGEYLRTNHAPDTTDFAIAALDATCKVSQGEFGVTYATVDNPLP

Solvent-accessible surface area (backbone atoms only — not comparable to full-atom values): 15268 Å² total; per-residue (Å²): 137,82,86,78,64,64,55,67,92,64,101,70,86,87,82,90,80,77,75,74,68,77,78,78,81,86,82,91,82,62,71,66,60,52,52,52,49,51,49,52,51,53,55,56,58,58,71,73,48,64,61,41,60,24,60,38,29,58,30,26,53,62,94,64,80,83,51,104,80,49,79,90,44,71,32,96,59,14,55,36,26,49,73,40,67,37,56,67,78,52,34,58,62,18,30,44,25,56,48,62,76,72,46,57,36,90,51,27,30,30,40,39,37,16,20,22,28,71,50,43,72,94,90,47,75,43,54,66,27,62,36,16,7,35,51,53,61,66,72,74,71,59,80,82,51,87,59,42,89,40,57,30,38,30,88,8,50,38,31,43,53,64,70,51,67,35,97,88,48,40,54,77,26,22,44,39,35,31,25,48,18,71,68,54,46,91,85,57,51,70,66,55,44,49,13,46,49,46,15,52,50,48,51,49,58,75,53,42,44,48,92,52,40,46,35,40,37,24,32,9,28,26,34,12,6,22,45,16,40,39,43,50,51,49,41,55,76,76,59,44,50,94,81,40,46,60,41,36,28,60,44,76,48,65,55,51,58,98,70,48,24,60,46,94,44,86,64,90,75,78,69,90,72,129

Organism: NCBI:txid210454

Foldseek 3Di:
DDPFPFPFPDPDDDDDDPPPPVPPDDDDDDPPVVVVVVVVVVVVVLVQFDWWKWFKAQQAADPDPPDDPDPDAHDVLVVQLVVLVADRVLSRQWIKTWTDDAAAQAQAQEEAEWEEAAADDDPDWGDQGQGLQDHTPPNPPNSRDRTDIDIRDRNHNLRCPQSPQDPVAHNNHYGRMRIRHLSLDPPDDLSNLSSSLSSVVVVVVVGHDQVNYAEYEQEYEASSLLVQQVSQVVCCVPGHDPNHTYTRGYHNYNDDLVSCSNPPDSDDDPHPPD

Mean predicted aligned error: 12.2 Å